Protein 5LC2 (pdb70)

B-factor: mean 27.09, std 14.0, range [10.0, 105.96]

Radius of gyration: 25.71 Å; Cα contacts (8 Å, |Δi|>4): 916; chains: 2; bounding box: 74×47×46 Å

Nearest PDB structures (foldseek):
  5lc2-assembly1_A  TM=1.006E+00  e=2.025E-35  Homo sapiens
  5lc2-assembly2_B  TM=1.006E+00  e=1.771E-32  Homo sapiens
  5lc3-assembly1_A  TM=1.001E+00  e=4.276E-30  Mus musculus
  5lc3-assembly2_B  TM=1.004E+00  e=9.364E-30  Mus musculus
  7ecq-assembly1_A  TM=9.883E-01  e=2.244E-26  Mus musculus

Foldseek 3Di:
DEAVPDPDHAPPQWKKKKWKDAFAQPFHIWIGINNRTQDGVVVVQGHAAKWKWKAQLAPRHTDDIHGAHQPPGACVVVLVVLVPRDARIKIKIWHHNFHHNNDDPSNLVSVVQQQAPCSNPRDGQKTKIDIGGNPDPYRDPGIDIGDQDCVAAPDNRHRGMDMTIDIHRRDD/DEAVPDPDYAPPQWKKWKWKQAFAQPFHIWIGINNRTQDGVVVVQGHAAKWKWKAALRPRDTDDIHGAHQPPGACVVVLVVLVPRDARIKIKIWHHNFHHNNDDPSNLVSVVQQQDPCSVPRDGQKTKIDIGGNVVDPGIDIGDQDCVAAPDNRHRGMDMTIDIHHD

Secondary structure (DSSP, 8-state):
--GGG-SSPPPSSEEEEEEE--BTTTB--EEEETTEEEE-TTTT---SEEEEEEE-TTT--EEEEEEE-TTTS-SHHHHHHHHTPPTT-EEEEEEES-SSTT--HHHHHHHHTTT-SGGGG--TT-EEEEEEETT--S--S-EEEE---TTT-SSSSSPPP-EEEEEEEPP-/--GGG-SSPPPSSEEEEEEE--BTTTB--EEEETTEEEE-TTTT---SEEEEEEE-TTT--EEEEEEE-TTTS-SHHHHHHHHHPPTT-EEEEEEES-SSTT--HHHHHHHHTTT-SGGGG--TT-EEEEEEE----S-EEEE---TTT-SSSSSPPP-EEEEEEE-

InterPro domains:
  IPR039220 FAM3 family [PTHR14592] (1-226)
  IPR039475 FAM3C (ILEI) domain [cd13940] (53-223)
  IPR039477 ILEI/PANDER domain [PF15711] (102-189)

Solvent-accessible surface area: 17980 Å² total; per-residue (Å²): 247,107,106,16,11,10,93,154,64,30,86,161,156,58,12,1,0,66,3,19,3,0,5,8,82,115,90,14,1,103,0,9,2,44,88,94,56,14,0,5,35,144,106,135,36,22,10,98,0,0,0,0,0,15,0,48,6,123,83,10,106,75,100,44,32,104,104,27,43,1,119,55,22,101,20,60,71,0,14,130,28,5,122,70,7,136,114,25,8,9,0,0,0,0,0,28,19,2,0,3,69,94,16,60,113,80,0,48,181,41,0,37,101,5,3,5,70,17,0,79,132,7,25,92,56,12,5,0,0,0,5,9,15,72,33,50,189,97,157,13,107,34,27,94,95,51,144,40,58,194,126,106,28,139,70,172,33,37,1,86,43,8,111,21,69,15,34,14,78,69,108,128,249,107,105,16,21,11,95,157,65,31,82,158,166,58,9,1,0,71,3,18,3,0,5,8,83,115,90,14,0,102,0,8,2,44,87,94,56,12,0,5,37,142,105,136,37,22,11,96,0,0,0,0,0,16,0,50,16,169,72,9,103,76,102,45,33,101,105,28,43,0,121,56,21,101,21,60,74,0,15,130,28,6,124,76,10,140,114,47,7,9,0,0,0,0,0,29,19,2,0,3,69,95,16,60,107,58,0,44,138,39,0,36,106,10,15,5,71,20,0,83,133,7,26,94,55,11,6,0,0,0,4,12,29,73,101,211,26,116,37,24,95,94,51,141,40,60,193,137,106,27,138,72,170,27,36,1,84,44,9,111,20,71,14,36,16,90,116

Sequence (339 aa):
RYKCGISKACPEKHFAFKMASGAANVVGPKICLEDNVLMSGVKNNVGRGINVALANGKTGEVLDTKYFDMWGGDVAPFIEFLKAIQDGTIVLMGTYDDGATKLNDEARRLIADLGSTSITNLGFRDNWVFCGGKGIKTKSPFEQHIKNNKDTNKYEGWPEVVEMEGCIPQKQRYKCGISKACPEKHFAFKMASGAANVVGPKICLEDNVLMSGVKNNVGRGINVALANGKTGEVLDTKYFDMWGGDVAPFIEFLKAIQDGTIVLMGTYDDGATKLNDEARRLIADLGSTSITNLGFRDNWVFCGGKGKSPFEQHIKNNKDTNKYEGWPEVVEMEGCIPQ

Organism: Homo sapiens (NCBI:txid9606)

GO terms:
  GO:0005576 extracellular region (C, TAS)
  GO:0031089 platelet dense granule lumen (C, TAS)
  GO:0005515 protein binding (F, IPI)
  GO:0005794 Golgi apparatus (C, IDA)
  GO:0070062 extracellular exosome (C, HDA)

Structure (mmCIF, N/CA/C/O backbone):
data_5LC2
#
_entry.id   5LC2
#
_cell.length_a   110.650
_cell.length_b   110.650
_cell.length_c   30.460
_cell.angle_alpha   90.00
_cell.angle_beta   90.00
_cell.angle_gamma   90.00
#
_symmetry.space_group_name_H-M   'P 41'
#
loop_
_entity.id
_entity.type
_entity.pdbx_description
1 polymer 'Protein FAM3C'
2 water water
#
loop_
_atom_site.group_PDB
_atom_site.id
_atom_site.type_symbol
_atom_site.label_atom_id
_atom_site.label_alt_id
_atom_site.label_comp_id
_atom_site.label_asym_id
_atom_site.label_entity_id
_atom_site.label_seq_id
_atom_site.pdbx_PDB_ins_code
_atom_site.Cartn_x
_atom_site.Cartn_y
_atom_site.Cartn_z
_atom_site.occupancy
_atom_site.B_iso_or_equiv
_atom_site.auth_seq_id
_atom_site.auth_comp_id
_atom_site.auth_asym_id
_atom_site.auth_atom_id
_atom_site.pdbx_PDB_model_num
ATOM 1 N N . ARG A 1 33 ? -66.115 16.008 -22.608 1.00 48.55 55 ARG A N 1
ATOM 2 C CA . ARG A 1 33 ? -65.160 16.964 -22.053 1.00 46.41 55 ARG A CA 1
ATOM 3 C C . ARG A 1 33 ? -63.932 16.234 -21.499 1.00 47.48 55 ARG A C 1
ATOM 4 O O . ARG A 1 33 ? -64.066 15.160 -20.902 1.00 48.65 55 ARG A O 1
ATOM 12 N N . TYR A 1 34 ? -62.734 16.820 -21.705 1.00 38.53 56 TYR A N 1
ATOM 13 C CA . TYR A 1 34 ? -61.486 16.240 -21.215 1.00 36.08 56 TYR A CA 1
ATOM 14 C C . TYR A 1 34 ? -61.085 16.957 -19.914 1.00 35.27 56 TYR A C 1
ATOM 15 O O . TYR A 1 34 ? -61.681 17.993 -19.598 1.00 33.45 56 TYR A O 1
ATOM 24 N N . LYS A 1 35 ? -60.129 16.387 -19.135 1.00 30.33 57 LYS A N 1
ATOM 25 C CA . LYS A 1 35 ? -59.646 16.948 -17.857 1.00 29.51 57 LYS A CA 1
ATOM 26 C C . LYS A 1 35 ? -59.204 18.395 -18.049 1.00 32.10 57 LYS A C 1
ATOM 27 O O . LYS A 1 35 ? -58.558 18.694 -19.050 1.00 31.14 57 LYS A O 1
ATOM 33 N N . CYS A 1 36 ? -59.620 19.305 -17.135 1.00 29.72 58 CYS A N 1
ATOM 34 C CA . CYS A 1 36 ? -59.315 20.754 -17.183 1.00 28.45 58 CYS A CA 1
ATOM 35 C C . CYS A 1 36 ? -60.043 21.487 -18.301 1.00 32.88 58 CYS A C 1
ATOM 36 O O . CYS A 1 36 ? -59.846 22.687 -18.447 1.00 31.45 58 CYS A O 1
ATOM 39 N N . GLY A 1 37 ? -60.831 20.776 -19.106 1.00 31.92 59 GLY A N 1
ATOM 40 C CA . GLY A 1 37 ? -61.495 21.366 -20.263 1.00 32.29 59 GLY A CA 1
ATOM 41 C C . GLY A 1 37 ? -60.533 21.573 -21.423 1.00 33.91 59 GLY A C 1
ATOM 42 O O . GLY A 1 37 ? -60.733 22.472 -22.238 1.00 32.55 59 GLY A O 1
ATOM 43 N N . ILE A 1 38 ? -59.473 20.739 -21.499 1.00 30.17 60 ILE A N 1
ATOM 44 C CA . ILE A 1 38 ? -58.476 20.783 -22.578 1.00 30.55 60 ILE A CA 1
ATOM 45 C C . ILE A 1 38 ? -59.106 20.267 -23.897 1.00 37.57 60 ILE A C 1
ATOM 46 O O . ILE A 1 38 ? -60.087 19.538 -23.843 1.00 37.23 60 ILE A O 1
ATOM 51 N N . SER A 1 39 ? -58.547 20.653 -25.062 1.00 35.64 61 SER A N 1
ATOM 52 C CA . SER A 1 39 ? -59.081 20.297 -26.390 1.00 37.63 61 SER A CA 1
ATOM 53 C C . SER A 1 39 ? -59.058 18.809 -26.734 1.00 45.56 61 SER A C 1
ATOM 54 O O . SER A 1 39 ? -59.938 18.340 -27.464 1.00 46.64 61 SER A O 1
ATOM 57 N N . LYS A 1 40 ? -58.039 18.078 -26.272 1.00 42.58 62 LYS A N 1
ATOM 58 C CA . LYS A 1 40 ? -57.932 16.647 -26.551 1.00 44.09 62 LYS A CA 1
ATOM 59 C C . LYS A 1 40 ? -57.305 15.931 -25.380 1.00 46.08 62 LYS A C 1
ATOM 60 O O . LYS A 1 40 ? -56.536 16.549 -24.647 1.00 43.99 62 LYS A O 1
ATOM 66 N N . ALA A 1 41 ? -57.610 14.637 -25.212 1.00 42.46 63 ALA A N 1
ATOM 67 C CA . ALA A 1 41 ? -57.066 13.838 -24.122 1.00 42.02 63 ALA A CA 1
ATOM 68 C C . ALA A 1 41 ? -55.545 13.778 -24.179 1.00 43.62 63 ALA A C 1
ATOM 69 O O . ALA A 1 41 ? -54.949 13.761 -25.265 1.00 42.67 63 ALA A O 1
ATOM 71 N N . CYS A 1 42 ? -54.929 13.764 -22.989 1.00 37.96 64 CYS A N 1
ATOM 72 C CA . CYS A 1 42 ? -53.498 13.603 -22.827 1.00 37.69 64 CYS A CA 1
ATOM 73 C C . CYS A 1 42 ? -53.154 12.146 -23.116 1.00 43.81 64 CYS A C 1
ATOM 74 O O . CYS A 1 42 ? -53.928 11.268 -22.721 1.00 44.61 64 CYS A O 1
ATOM 77 N N . PRO A 1 43 ? -51.964 11.854 -23.696 1.00 41.10 65 PRO A N 1
ATOM 78 C CA . PRO A 1 43 ? -51.544 10.445 -23.823 1.00 41.98 65 PRO A CA 1
ATOM 79 C C . PRO A 1 43 ? -51.301 9.867 -22.418 1.00 44.86 65 PRO A C 1
ATOM 80 O O . PRO A 1 43 ? -51.250 10.632 -21.445 1.00 44.13 65 PRO A O 1
ATOM 84 N N . GLU A 1 44 ? -51.147 8.537 -22.303 1.00 41.87 66 GLU A N 1
ATOM 85 C CA . GLU A 1 44 ? -50.870 7.828 -21.041 1.00 41.22 66 GLU A CA 1
ATOM 86 C C . GLU A 1 44 ? -49.614 8.412 -20.384 1.00 40.88 66 GLU A C 1
ATOM 87 O O . GLU A 1 44 ? -48.728 8.879 -21.095 1.00 39.47 66 GLU A O 1
ATOM 93 N N . LYS A 1 45 ? -49.525 8.351 -19.041 1.00 35.71 67 LYS A N 1
ATOM 94 C CA . LYS A 1 45 ? -48.381 8.831 -18.251 1.00 34.68 67 LYS A CA 1
ATOM 95 C C . LYS A 1 45 ? -48.134 10.342 -18.425 1.00 37.09 67 LYS A C 1
ATOM 96 O O . LYS A 1 45 ? -46.989 10.798 -18.513 1.00 35.69 67 LYS A O 1
ATOM 102 N N . HIS A 1 46 ? -49.223 11.109 -18.470 1.00 33.59 68 HIS A N 1
ATOM 103 C CA . HIS A 1 46 ? -49.184 12.557 -18.598 1.00 32.23 68 HIS A CA 1
ATOM 104 C C . HIS A 1 46 ? -50.266 13.200 -17.727 1.00 34.62 68 HIS A C 1
ATOM 105 O O . HIS A 1 46 ? -51.324 12.605 -17.506 1.00 35.51 68 HIS A O 1
ATOM 112 N N . PHE A 1 47 ? -49.995 14.409 -17.231 1.00 28.29 69 PHE A N 1
ATOM 113 C CA . PHE A 1 47 ? -50.961 15.156 -16.440 1.00 26.89 69 PHE A CA 1
ATOM 114 C C . PHE A 1 47 ? -51.496 16.307 -17.259 1.00 29.90 69 PHE A C 1
ATOM 115 O O . PHE A 1 47 ? -50.724 17.096 -17.807 1.00 27.55 69 PHE A O 1
ATOM 123 N N . ALA A 1 48 ? -52.821 16.407 -17.332 1.00 27.96 70 ALA A N 1
ATOM 124 C CA . ALA A 1 48 ? -53.484 17.505 -18.031 1.00 27.12 70 ALA A CA 1
ATOM 125 C C . ALA A 1 48 ? -53.386 18.774 -17.208 1.00 26.36 70 ALA A C 1
ATOM 126 O O . ALA A 1 48 ? -53.475 18.725 -15.980 1.00 24.49 70 ALA A O 1
ATOM 128 N N . PHE A 1 49 ? -53.239 19.918 -17.873 1.00 22.60 71 PHE A N 1
ATOM 129 C CA . PHE A 1 49 ? -53.273 21.203 -17.194 1.00 20.28 71 PHE A CA 1
ATOM 130 C C . PHE A 1 49 ? -53.853 22.263 -18.096 1.00 21.56 71 PHE A C 1
ATOM 131 O O . PHE A 1 49 ? -53.777 22.160 -19.318 1.00 20.64 71 PHE A O 1
ATOM 139 N N . LYS A 1 50 ? -54.422 23.280 -17.484 1.00 17.72 72 LYS A N 1
ATOM 140 C CA . LYS A 1 50 ? -54.968 24.444 -18.178 1.00 17.37 72 LYS A CA 1
ATOM 141 C C . LYS A 1 50 ? -54.793 25.606 -17.229 1.00 21.89 72 LYS A C 1
ATOM 142 O O . LYS A 1 50 ? -55.098 25.490 -16.033 1.00 21.87 72 LYS A O 1
ATOM 148 N N . MET A 1 51 ? -54.239 26.705 -17.743 1.00 16.89 73 MET A N 1
ATOM 149 C CA . MET A 1 51 ? -53.992 27.872 -16.908 1.00 16.26 73 MET A CA 1
ATOM 150 C C . MET A 1 51 ? -54.201 29.162 -17.641 1.00 18.89 73 MET A C 1
ATOM 151 O O . MET A 1 51 ? -54.121 29.199 -18.872 1.00 17.80 73 MET A O 1
ATOM 156 N N . ALA A 1 52 ? -54.487 30.216 -16.876 1.00 14.88 74 ALA A N 1
ATOM 157 C CA . ALA A 1 52 ? -54.673 31.564 -17.418 1.00 15.21 74 ALA A CA 1
ATOM 158 C C . ALA A 1 52 ? -54.121 32.561 -16.427 1.00 17.00 74 ALA A C 1
ATOM 159 O O . ALA A 1 52 ? -54.277 32.375 -15.214 1.00 14.99 74 ALA A O 1
ATOM 161 N N . SER A 1 53 ? -53.513 33.642 -16.929 1.00 13.28 75 SER A N 1
ATOM 162 C CA . SER A 1 53 ? -53.081 34.727 -16.042 1.00 12.73 75 SER A CA 1
ATOM 163 C C . SER A 1 53 ? -54.357 35.473 -15.643 1.00 15.14 75 SER A C 1
ATOM 164 O O . SER A 1 53 ? -55.462 35.200 -16.168 1.00 15.30 75 SER A O 1
ATOM 167 N N . GLY A 1 54 ? -54.197 36.445 -14.763 1.00 13.78 76 GLY A N 1
ATOM 168 C CA . GLY A 1 54 ? -55.286 37.339 -14.399 1.00 12.50 76 GLY A CA 1
ATOM 169 C C . GLY A 1 54 ? -55.568 38.303 -15.547 1.00 16.60 76 GLY A C 1
ATOM 170 O O . GLY A 1 54 ? -54.802 38.380 -16.537 1.00 15.13 76 GLY A O 1
ATOM 171 N N . ALA A 1 55 ? -56.680 39.040 -15.426 1.00 14.53 77 ALA A N 1
ATOM 172 C CA . ALA A 1 55 ? -57.056 40.112 -16.354 1.00 15.48 77 ALA A CA 1
ATOM 173 C C . ALA A 1 55 ? -56.980 41.394 -15.547 1.00 15.57 77 ALA A C 1
ATOM 174 O O . ALA A 1 55 ? -57.782 41.595 -14.619 1.00 14.25 77 ALA A O 1
ATOM 176 N N . ALA A 1 56 ? -56.006 42.264 -15.880 1.00 13.91 78 ALA A N 1
ATOM 177 C CA . ALA A 1 56 ? -55.823 43.548 -15.214 1.00 12.91 78 ALA A CA 1
ATOM 178 C C . ALA A 1 56 ? -55.706 43.298 -13.692 1.00 16.01 78 ALA A C 1
ATOM 179 O O . ALA A 1 56 ? -54.972 42.379 -13.291 1.00 14.48 78 ALA A O 1
ATOM 181 N N . ASN A 1 57 ? -56.412 44.073 -12.848 1.00 13.54 79 ASN A N 1
ATOM 182 C CA . ASN A 1 57 ? -56.411 43.838 -11.400 1.00 12.94 79 ASN A CA 1
ATOM 183 C C . ASN A 1 57 ? -57.837 43.448 -10.982 1.00 14.68 79 ASN A C 1
ATOM 184 O O . ASN A 1 57 ? -58.242 43.696 -9.840 1.00 15.22 79 ASN A O 1
ATOM 189 N N . VAL A 1 58 ? -58.613 42.855 -11.907 1.00 11.74 80 VAL A N 1
ATOM 190 C CA . VAL A 1 58 ? -60.032 42.554 -11.606 1.00 11.55 80 VAL A CA 1
ATOM 191 C C . VAL A 1 58 ? -60.414 41.064 -11.720 1.00 14.84 80 VAL A C 1
ATOM 192 O O . VAL A 1 58 ? -61.395 40.650 -11.080 1.00 14.71 80 VAL A O 1
ATOM 196 N N . VAL A 1 59 ? -59.723 40.271 -12.560 1.00 13.52 81 VAL A N 1
ATOM 197 C CA . VAL A 1 59 ? -60.052 38.841 -12.675 1.00 12.79 81 VAL A CA 1
ATOM 198 C C . VAL A 1 59 ? -58.782 38.095 -12.314 1.00 17.65 81 VAL A C 1
ATOM 199 O O . VAL A 1 59 ? -57.754 38.278 -12.967 1.00 15.23 81 VAL A O 1
ATOM 203 N N . GLY A 1 60 ? -58.857 37.226 -11.314 1.00 15.36 82 GLY A N 1
ATOM 204 C CA . GLY A 1 60 ? -57.664 36.490 -10.924 1.00 13.85 82 GLY A CA 1
ATOM 205 C C . GLY A 1 60 ? -57.259 35.401 -11.905 1.00 16.99 82 GLY A C 1
ATOM 206 O O . GLY A 1 60 ? -58.059 34.980 -12.764 1.00 16.20 82 GLY A O 1
ATOM 207 N N . PRO A 1 61 ? -55.994 34.928 -11.794 1.00 14.42 83 PRO A N 1
ATOM 208 C CA . PRO A 1 61 ? -55.544 33.805 -12.631 1.00 15.14 83 PRO A CA 1
ATOM 209 C C . PRO A 1 61 ? -56.241 32.512 -12.237 1.00 18.28 83 PRO A C 1
ATOM 210 O O . PRO A 1 61 ? -56.908 32.432 -11.193 1.00 17.98 83 PRO A O 1
ATOM 214 N N . LYS A 1 62 ? -56.079 31.488 -13.082 1.00 15.49 84 LYS A N 1
ATOM 215 C CA . LYS A 1 62 ? -56.697 30.191 -12.840 1.00 15.61 84 LYS A CA 1
ATOM 216 C C . LYS A 1 62 ? -55.712 29.113 -13.227 1.00 19.60 84 LYS A C 1
ATOM 217 O O . LYS A 1 62 ? -55.117 29.180 -14.302 1.00 19.25 84 LYS A O 1
ATOM 223 N N . ILE A 1 63 ? -55.505 28.155 -12.337 1.00 15.94 85 ILE A N 1
ATOM 224 C CA . ILE A 1 63 ? -54.586 27.036 -12.562 1.00 16.36 85 ILE A CA 1
ATOM 225 C C . ILE A 1 63 ? -55.346 25.753 -12.270 1.00 20.77 85 ILE A C 1
ATOM 226 O O . ILE A 1 63 ? -55.842 25.580 -11.154 1.00 19.26 85 ILE A O 1
ATOM 231 N N . CYS A 1 64 ? -55.437 24.858 -13.263 1.00 18.71 86 CYS A N 1
ATOM 232 C CA . CYS A 1 64 ? -56.123 23.566 -13.150 1.00 20.95 86 CYS A CA 1
ATOM 233 C C . CYS A 1 64 ? -55.137 22.467 -13.515 1.00 25.04 86 CYS A C 1
ATOM 234 O O . CYS A 1 64 ? -54.358 22.616 -14.459 1.00 24.08 86 CYS A O 1
ATOM 237 N N . LEU A 1 65 ? -55.146 21.378 -12.750 1.00 21.07 87 LEU A N 1
ATOM 238 C CA . LEU A 1 65 ? -54.267 20.250 -12.978 1.00 20.91 87 LEU A CA 1
ATOM 239 C C . LEU A 1 65 ? -55.045 18.975 -12.742 1.00 26.63 87 LEU A C 1
ATOM 240 O O . LEU A 1 65 ? -55.638 18.813 -11.670 1.00 24.59 87 LEU A O 1
ATOM 245 N N . GLU A 1 66 ? -55.032 18.062 -13.740 1.00 25.78 88 GLU A N 1
ATOM 246 C CA . GLU A 1 66 ? -55.712 16.761 -13.673 1.00 27.19 88 GLU A CA 1
ATOM 247 C C . GLU A 1 66 ? -57.188 16.866 -13.272 1.00 32.94 88 GLU A C 1
ATOM 248 O O . GLU A 1 66 ? -57.678 16.069 -12.463 1.00 34.96 88 GLU A O 1
ATOM 254 N N . ASP A 1 67 ? -57.876 17.871 -13.828 1.00 30.08 89 ASP A N 1
ATOM 255 C CA . ASP A 1 67 ? -59.290 18.201 -13.622 1.00 30.69 89 ASP A CA 1
ATOM 256 C C . ASP A 1 67 ? -59.599 18.818 -12.234 1.00 35.56 89 ASP A C 1
ATOM 257 O O . ASP A 1 67 ? -60.770 19.058 -11.928 1.00 37.78 89 ASP A O 1
ATOM 262 N N . ASN A 1 68 ? -58.563 19.155 -11.446 1.00 28.86 90 ASN A N 1
ATOM 263 C CA . ASN A 1 68 ? -58.742 19.852 -10.169 1.00 27.39 90 ASN A CA 1
ATOM 264 C C . ASN A 1 68 ? -58.290 21.311 -10.297 1.00 27.23 90 ASN A C 1
ATOM 265 O O . ASN A 1 68 ? -57.131 21.568 -10.640 1.00 26.20 90 ASN A O 1
ATOM 270 N N . VAL A 1 69 ? -59.190 22.272 -9.992 1.00 22.96 91 VAL A N 1
ATOM 271 C CA . VAL A 1 69 ? -58.826 23.700 -9.988 1.00 21.26 91 VAL A CA 1
ATOM 272 C C . VAL A 1 69 ? -57.991 23.935 -8.723 1.00 25.63 91 VAL A C 1
ATOM 273 O O . VAL A 1 69 ? -58.483 23.755 -7.610 1.00 27.36 91 VAL A O 1
ATOM 277 N N . LEU A 1 70 ? -56.712 24.258 -8.898 1.00 19.27 92 LEU A N 1
ATOM 278 C CA . LEU A 1 70 ? -55.782 24.468 -7.779 1.00 19.86 92 LEU A CA 1
ATOM 279 C C . LEU A 1 70 ? -55.897 25.881 -7.201 1.00 21.75 92 LEU A C 1
ATOM 280 O O . LEU A 1 70 ? -55.818 26.080 -5.975 1.00 21.36 92 LEU A O 1
ATOM 285 N N . MET A 1 71 ? -56.031 26.868 -8.093 1.00 18.42 93 MET A N 1
ATOM 286 C CA . MET A 1 71 ? -56.134 28.278 -7.743 1.00 17.23 93 MET A CA 1
ATOM 287 C C . MET A 1 71 ? -57.092 28.972 -8.698 1.00 21.74 93 MET A C 1
ATOM 288 O O . MET A 1 71 ? -57.049 28.712 -9.899 1.00 21.15 93 MET A O 1
ATOM 293 N N . SER A 1 72 ? -57.923 29.882 -8.172 1.00 17.80 94 SER A N 1
ATOM 294 C CA . SER A 1 72 ? -58.820 30.716 -8.984 1.00 17.32 94 SER A CA 1
ATOM 295 C C . SER A 1 72 ? -59.432 31.805 -8.114 1.00 20.42 94 SER A C 1
ATOM 296 O O . SER A 1 72 ? -59.388 31.720 -6.884 1.00 19.49 94 SER A O 1
ATOM 299 N N . GLY A 1 73 ? -60.018 32.805 -8.753 1.00 17.78 95 GLY A N 1
ATOM 300 C CA . GLY A 1 73 ? -60.711 33.852 -8.0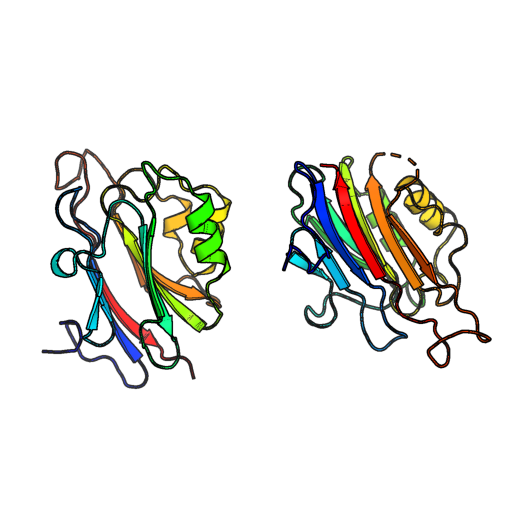04 1.00 17.51 95 GLY A CA 1
ATOM 301 C C . GLY A 1 73 ? -61.914 33.280 -7.275 1.00 23.91 95 GLY A C 1
ATOM 302 O O . GLY A 1 73 ? -62.193 33.687 -6.145 1.00 24.57 95 GLY A O 1
ATOM 303 N N . VAL A 1 74 ? -62.627 32.293 -7.890 1.00 23.32 96 VAL A N 1
ATOM 304 C CA . VAL A 1 74 ? -63.805 31.715 -7.213 1.00 25.13 96 VAL A CA 1
ATOM 305 C C . VAL A 1 74 ? -63.354 30.944 -5.937 1.00 28.58 96 VAL A C 1
ATOM 306 O O . VAL A 1 74 ? -64.069 30.971 -4.935 1.00 28.08 96 VAL A O 1
ATOM 310 N N . LYS A 1 75 ? -62.132 30.363 -5.943 1.00 24.98 97 LYS A N 1
ATOM 311 C CA . LYS A 1 75 ? -61.572 29.653 -4.789 1.00 23.18 97 LYS A CA 1
ATOM 312 C C . LYS A 1 75 ? -61.058 30.638 -3.725 1.00 26.51 97 LYS A C 1
ATOM 313 O O . LYS A 1 75 ? -60.670 30.214 -2.625 1.00 25.01 97 LYS A O 1
ATOM 319 N N . ASN A 1 76 ? -60.974 31.940 -4.082 1.00 22.25 98 ASN A N 1
ATOM 320 C CA . ASN A 1 76 ? -60.508 33.019 -3.206 1.00 22.00 98 ASN A CA 1
ATOM 321 C C . ASN A 1 76 ? -59.099 32.744 -2.678 1.00 22.95 98 ASN A C 1
ATOM 322 O O . ASN A 1 76 ? -58.797 33.059 -1.517 1.00 23.14 98 ASN A O 1
ATOM 327 N N . ASN A 1 77 ? -58.231 32.146 -3.525 1.00 18.10 99 ASN A N 1
ATOM 328 C CA . ASN A 1 77 ? -56.868 31.832 -3.092 1.00 16.83 99 ASN A CA 1
ATOM 329 C C . ASN A 1 77 ? -55.801 32.405 -4.049 1.00 18.53 99 ASN A C 1
ATOM 330 O O . ASN A 1 77 ? -54.683 31.888 -4.132 1.00 17.90 99 ASN A O 1
ATOM 335 N N . VAL A 1 78 ? -56.168 33.490 -4.743 1.00 15.92 100 VAL A N 1
ATOM 336 C CA . VAL A 1 78 ? -55.272 34.196 -5.672 1.00 14.94 100 VAL A CA 1
ATOM 337 C C . VAL A 1 78 ? -55.137 35.666 -5.259 1.00 16.41 100 VAL A C 1
ATOM 338 O O . VAL A 1 78 ? -55.995 36.207 -4.569 1.00 17.06 100 VAL A O 1
ATOM 342 N N . GLY A 1 79 ? -54.094 36.322 -5.726 1.00 14.22 101 GLY A N 1
ATOM 343 C CA . GLY A 1 79 ? -53.905 37.725 -5.415 1.00 15.49 101 GLY A CA 1
ATOM 344 C C . GLY A 1 79 ? -52.841 38.361 -6.263 1.00 16.57 101 GLY A C 1
ATOM 345 O O . GLY A 1 79 ? -52.202 37.684 -7.064 1.00 14.85 101 GLY A O 1
ATOM 346 N N . ARG A 1 80 ? -52.686 39.674 -6.120 1.00 14.29 102 ARG A N 1
ATOM 347 C CA . ARG A 1 80 ? -51.675 40.413 -6.880 1.00 13.89 102 ARG A CA 1
ATOM 348 C C . ARG A 1 80 ? -50.294 39.775 -6.768 1.00 16.06 102 ARG A C 1
ATOM 349 O O . ARG A 1 80 ? -49.857 39.390 -5.672 1.00 13.90 102 ARG A O 1
ATOM 357 N N . GLY A 1 81 ? -49.629 39.669 -7.914 1.00 13.16 103 GLY A N 1
ATOM 358 C CA . GLY A 1 81 ? -48.263 39.177 -8.006 1.00 13.20 103 GLY A CA 1
ATOM 359 C C . GLY A 1 81 ? -48.136 37.871 -8.758 1.00 15.73 103 GLY A C 1
ATOM 360 O O . GLY A 1 81 ? -48.883 37.619 -9.710 1.00 17.03 103 GLY A O 1
ATOM 361 N N . ILE A 1 82 ? -47.209 37.019 -8.303 1.00 11.80 104 ILE A N 1
ATOM 362 C CA . ILE A 1 82 ? -47.003 35.709 -8.940 1.00 11.24 104 ILE A CA 1
ATOM 363 C C . ILE A 1 82 ? -47.729 34.662 -8.103 1.00 14.28 104 ILE A C 1
ATOM 364 O O . ILE A 1 82 ? -47.488 34.570 -6.895 1.00 13.42 104 ILE A O 1
ATOM 369 N N . ASN A 1 83 ? -48.654 33.922 -8.737 1.00 11.15 105 ASN A N 1
ATOM 370 C CA . ASN A 1 83 ? -49.468 32.897 -8.067 1.00 11.48 105 ASN A CA 1
ATOM 371 C C . ASN A 1 83 ? -48.862 31.555 -8.422 1.00 15.97 105 ASN A C 1
ATOM 372 O O . ASN A 1 83 ? -48.667 31.273 -9.600 1.00 15.47 105 ASN A O 1
ATOM 377 N N . VAL A 1 84 ? -48.523 30.748 -7.404 1.00 13.99 106 VAL A N 1
ATOM 378 C CA . VAL A 1 84 ? -47.791 29.499 -7.597 1.00 14.39 106 VAL A CA 1
ATOM 379 C C . VAL A 1 84 ? -48.532 28.295 -7.048 1.00 17.67 106 VAL A C 1
ATOM 380 O O . VAL A 1 84 ? -48.917 28.300 -5.888 1.00 17.15 106 VAL A O 1
ATOM 384 N N . ALA A 1 85 ? -48.640 27.236 -7.862 1.00 16.30 107 ALA A N 1
ATOM 385 C CA . ALA A 1 85 ? -49.172 25.938 -7.415 1.00 17.43 107 ALA A CA 1
ATOM 386 C C . ALA A 1 85 ? -48.027 24.931 -7.534 1.00 21.01 107 ALA A C 1
ATOM 387 O O . ALA A 1 85 ? -47.314 24.917 -8.552 1.00 18.67 107 ALA A O 1
ATOM 389 N N . LEU A 1 86 ? -47.817 24.131 -6.491 1.00 17.75 108 LEU A N 1
ATOM 390 C CA . LEU A 1 86 ? -46.792 23.082 -6.500 1.00 17.79 108 LEU A CA 1
ATOM 391 C C . LEU A 1 86 ? -47.493 21.736 -6.491 1.00 23.20 108 LEU A C 1
ATOM 392 O O . LEU A 1 86 ? -48.502 21.570 -5.798 1.00 21.68 108 LEU A O 1
ATOM 397 N N . ALA A 1 87 ? -46.959 20.770 -7.251 1.00 22.12 109 ALA A N 1
ATOM 398 C CA . ALA A 1 87 ? -47.548 19.430 -7.300 1.00 23.52 109 ALA A CA 1
ATOM 399 C C . ALA A 1 87 ? -46.482 18.350 -7.407 1.00 26.98 109 ALA A C 1
ATOM 400 O O . ALA A 1 87 ? -45.433 18.564 -8.006 1.00 24.92 109 ALA A O 1
ATOM 402 N N . ASN A 1 88 ? -46.754 17.193 -6.816 1.00 26.41 110 ASN A N 1
ATOM 403 C CA . ASN A 1 88 ? -45.856 16.037 -6.862 1.00 27.53 110 ASN A CA 1
ATOM 404 C C . ASN A 1 88 ? -45.759 15.564 -8.340 1.00 30.83 110 ASN A C 1
ATOM 405 O O . ASN A 1 88 ? -46.786 15.339 -8.977 1.00 30.16 110 ASN A O 1
ATOM 410 N N . GLY A 1 89 ? -44.539 15.483 -8.871 1.00 27.74 111 GLY A N 1
ATOM 411 C CA . GLY A 1 89 ? -44.294 15.132 -10.273 1.00 28.71 111 GLY A CA 1
ATOM 412 C C . GLY A 1 89 ? -44.582 13.694 -10.660 1.00 34.83 111 GLY A C 1
ATOM 413 O O . GLY A 1 89 ? -44.628 13.366 -11.850 1.00 33.62 111 GLY A O 1
ATOM 414 N N . LYS A 1 90 ? -44.790 12.831 -9.658 1.00 33.82 112 LYS A N 1
ATOM 415 C CA . LYS A 1 90 ? -45.066 11.402 -9.841 1.00 34.19 112 LYS A CA 1
ATOM 416 C C . LYS A 1 90 ? -46.566 11.087 -9.768 1.00 39.74 112 LYS A C 1
ATOM 417 O O . LYS A 1 90 ? -47.057 10.301 -10.571 1.00 39.63 112 LYS A O 1
ATOM 423 N N . THR A 1 91 ? -47.298 11.757 -8.857 1.00 38.03 113 THR A N 1
ATOM 424 C CA . THR A 1 91 ? -48.730 11.535 -8.610 1.00 38.45 113 THR A CA 1
ATOM 425 C C . THR A 1 91 ? -49.658 12.630 -9.149 1.00 41.34 113 THR A C 1
ATOM 426 O O . THR A 1 91 ? -50.840 12.363 -9.390 1.00 40.88 113 THR A O 1
ATOM 430 N N . GLY A 1 92 ? -49.145 13.855 -9.286 1.00 36.35 114 GLY A N 1
ATOM 431 C CA . GLY A 1 92 ? -49.948 14.980 -9.740 1.00 36.06 114 GLY A CA 1
ATOM 432 C C . GLY A 1 92 ? -50.756 15.631 -8.629 1.00 39.76 114 GLY A C 1
ATOM 433 O O . GLY A 1 92 ? -51.555 16.531 -8.904 1.00 39.67 114 GLY A O 1
ATOM 434 N N . GLU A 1 93 ? -50.557 15.173 -7.368 1.00 37.53 115 GLU A N 1
ATOM 435 C CA . GLU A 1 93 ? -51.266 15.679 -6.187 1.00 37.56 115 GLU A CA 1
ATOM 436 C C . GLU A 1 93 ? -50.711 17.028 -5.732 1.00 35.05 115 GLU A C 1
ATOM 437 O O . GLU A 1 93 ? -49.495 17.179 -5.611 1.00 33.27 115 GLU A O 1
ATOM 443 N N . VAL A 1 94 ? -51.600 18.002 -5.514 1.00 30.43 116 VAL A N 1
ATOM 444 C CA . VAL A 1 94 ? -51.224 19.350 -5.077 1.00 27.73 116 VAL A CA 1
ATOM 445 C C . VAL A 1 94 ? -50.520 19.306 -3.699 1.00 29.59 116 VAL A C 1
ATOM 446 O O . VAL A 1 94 ? -50.990 18.644 -2.762 1.00 26.94 116 VAL A O 1
ATOM 450 N N . LEU A 1 95 ? -49.370 19.991 -3.621 1.00 25.43 117 LEU A N 1
ATOM 451 C CA . LEU A 1 95 ? -48.536 20.110 -2.431 1.00 25.46 117 LEU A CA 1
ATOM 452 C C . LEU A 1 95 ? -48.767 21.438 -1.735 1.00 26.63 117 LEU A C 1
ATOM 453 O O . LEU A 1 95 ? -48.735 21.489 -0.508 1.00 25.33 117 LEU A O 1
ATOM 458 N N . ASP A 1 96 ? -48.938 22.529 -2.512 1.00 22.33 118 ASP A N 1
ATOM 459 C CA . ASP A 1 96 ? -49.090 23.869 -1.943 1.00 20.89 118 ASP A CA 1
ATOM 460 C C . ASP A 1 96 ? -49.557 24.865 -2.998 1.00 22.93 118 ASP A C 1
ATOM 461 O O . ASP A 1 96 ? -49.321 24.656 -4.191 1.00 22.92 118 ASP A O 1
ATOM 466 N N . THR A 1 97 ? -50.239 25.928 -2.561 1.00 18.62 119 THR A N 1
ATOM 467 C CA . THR A 1 97 ? -50.605 27.063 -3.425 1.00 17.82 119 THR A CA 1
ATOM 468 C C . THR A 1 97 ? -50.317 28.300 -2.597 1.00 19.54 119 THR A C 1
ATOM 469 O O . THR A 1 97 ? -50.707 28.353 -1.423 1.00 19.41 119 THR A O 1
ATOM 473 N N . LYS A 1 98 ? -49.613 29.270 -3.176 1.00 14.27 120 LYS A N 1
ATOM 474 C CA . LYS A 1 98 ? -49.280 30.545 -2.515 1.00 14.53 120 LYS A CA 1
ATOM 475 C C . LYS A 1 98 ? -49.183 31.649 -3.579 1.00 17.99 120 LYS A C 1
ATOM 476 O O . LYS A 1 98 ? -48.944 31.342 -4.746 1.00 17.57 120 LYS A O 1
ATOM 482 N N . TYR A 1 99 ? -49.312 32.917 -3.174 1.00 14.70 121 TYR A N 1
ATOM 483 C CA . TYR A 1 99 ? -49.075 34.038 -4.072 1.00 13.56 121 TYR A CA 1
ATOM 484 C C . TYR A 1 99 ? -48.204 35.068 -3.371 1.00 16.66 121 TYR A C 1
ATOM 485 O O . TYR A 1 99 ? -48.218 35.170 -2.130 1.00 14.53 121 TYR A O 1
ATOM 494 N N . PHE A 1 100 ? -47.399 35.780 -4.156 1.00 12.81 122 PHE A N 1
ATOM 495 C CA . PHE A 1 100 ? -46.379 36.700 -3.638 1.00 12.61 122 PHE A CA 1
ATOM 496 C C . PHE A 1 100 ? -46.526 38.035 -4.326 1.00 16.43 122 PHE A C 1
ATOM 497 O O . PHE A 1 100 ? -46.463 38.091 -5.545 1.00 15.69 122 PHE A O 1
ATOM 505 N N . ASP A 1 101 ? -46.781 39.079 -3.552 1.00 12.46 123 ASP A N 1
ATOM 506 C CA . ASP A 1 101 ? -47.040 40.418 -4.103 1.00 12.23 123 ASP A CA 1
ATOM 507 C C . ASP A 1 101 ? -45.765 41.078 -4.674 1.00 15.64 123 ASP A C 1
ATOM 508 O O . ASP A 1 101 ? -45.008 41.736 -3.949 1.00 15.97 123 ASP A O 1
ATOM 513 N N . MET A 1 102 ? -45.593 40.976 -5.989 1.00 12.71 124 MET A N 1
ATOM 514 C CA . MET A 1 102 ? -44.433 41.538 -6.673 1.00 12.45 124 MET A CA 1
ATOM 515 C C . MET A 1 102 ? -44.587 43.011 -7.030 1.00 16.29 124 MET A C 1
ATOM 516 O O . MET A 1 102 ? -43.707 43.566 -7.695 1.00 15.96 124 MET A O 1
ATOM 521 N N . TRP A 1 103 ? -45.645 43.675 -6.502 1.00 13.40 125 TRP A N 1
ATOM 522 C CA . TRP A 1 103 ? -45.759 45.127 -6.628 1.00 13.90 125 TRP A CA 1
ATOM 523 C C . TRP A 1 103 ? -45.388 45.732 -5.288 1.00 19.38 125 TRP A C 1
ATOM 524 O O . TRP A 1 103 ? -44.420 46.480 -5.220 1.00 18.48 125 TRP A O 1
ATOM 535 N N . GLY A 1 104 ? -46.190 45.428 -4.269 1.00 17.81 126 GLY A N 1
ATOM 536 C CA . GLY A 1 104 ? -46.093 46.018 -2.936 1.00 19.24 126 GLY A CA 1
ATOM 537 C C . GLY A 1 104 ? -45.478 45.193 -1.822 1.00 22.28 126 GLY A C 1
ATOM 538 O O . GLY A 1 104 ? -45.434 45.673 -0.677 1.00 22.75 126 GLY A O 1
ATOM 539 N N . GLY A 1 105 ? -44.979 43.989 -2.132 1.00 17.44 127 GLY A N 1
ATOM 540 C CA . GLY A 1 105 ? -44.391 43.132 -1.104 1.00 17.40 127 GLY A CA 1
ATOM 541 C C . GLY A 1 105 ? -42.879 43.012 -1.156 1.00 23.57 127 GLY A C 1
ATOM 542 O O . GLY A 1 105 ? -42.251 43.433 -2.121 1.00 26.02 127 GLY A O 1
ATOM 543 N N . ASP A 1 106 ? -42.284 42.380 -0.146 1.00 20.11 128 ASP A N 1
ATOM 544 C CA . ASP A 1 106 ? -40.837 42.106 -0.071 1.00 19.56 128 ASP A CA 1
ATOM 545 C C . ASP A 1 106 ? -40.596 40.823 -0.855 1.00 20.62 128 ASP A C 1
ATOM 546 O O . ASP A 1 106 ? -41.413 39.905 -0.790 1.00 21.58 128 ASP A O 1
ATOM 551 N N . VAL A 1 107 ? -39.483 40.741 -1.589 1.00 15.92 129 VAL A N 1
ATOM 552 C CA . VAL A 1 107 ? -39.160 39.544 -2.384 1.00 15.12 129 VAL A CA 1
ATOM 553 C C . VAL A 1 107 ? -38.554 38.408 -1.525 1.00 17.80 129 VAL A C 1
ATOM 554 O O . VAL A 1 107 ? -38.559 37.274 -1.976 1.00 16.78 129 VAL A O 1
ATOM 558 N N . ALA A 1 108 ? -38.003 38.714 -0.322 1.00 16.30 130 ALA A N 1
ATOM 559 C CA . ALA A 1 108 ? -37.346 37.678 0.514 1.00 17.95 130 ALA A CA 1
ATOM 560 C C . ALA A 1 108 ? -38.251 36.451 0.828 1.00 19.23 130 ALA A C 1
ATOM 561 O O . ALA A 1 108 ? -37.767 35.330 0.633 1.00 18.60 130 ALA A O 1
ATOM 563 N N . PRO A 1 109 ? -39.545 36.599 1.221 1.00 18.15 131 PRO A N 1
ATOM 564 C CA . PRO A 1 109 ? -40.386 35.399 1.445 1.00 18.15 131 PRO A CA 1
ATOM 565 C C . PRO A 1 109 ? -40.549 34.545 0.185 1.00 17.63 131 PRO A C 1
ATOM 566 O O . PRO A 1 109 ? -40.556 33.318 0.263 1.00 16.83 131 PRO A O 1
ATOM 570 N N . PHE A 1 110 ? -40.659 35.199 -0.989 1.00 14.00 132 PHE A N 1
ATOM 571 C CA . PHE A 1 110 ? -40.789 34.457 -2.255 1.00 14.22 132 PHE A CA 1
ATOM 572 C C . PHE A 1 110 ? -39.516 33.625 -2.534 1.00 18.35 132 PHE A C 1
ATOM 573 O O . PHE A 1 110 ? -39.615 32.449 -2.902 1.00 17.99 132 PHE A O 1
ATOM 581 N N . ILE A 1 111 ? -38.332 34.206 -2.291 1.00 15.64 133 ILE A N 1
ATOM 582 C CA . ILE A 1 111 ? -37.058 33.489 -2.478 1.00 16.44 133 ILE A CA 1
ATOM 583 C C . ILE A 1 111 ? -36.954 32.285 -1.543 1.00 20.27 133 ILE A C 1
ATOM 584 O O . ILE A 1 111 ? -36.504 31.221 -1.963 1.00 19.51 133 ILE A O 1
ATOM 589 N N . GLU A 1 112 ? -37.392 32.447 -0.267 1.00 18.07 134 GLU A N 1
ATOM 590 C CA . GLU A 1 112 ? -37.359 31.362 0.713 1.00 17.79 134 GLU A CA 1
ATOM 591 C C . GLU A 1 112 ? -38.253 30.190 0.220 1.00 20.19 134 GLU A C 1
ATOM 592 O O . GLU A 1 112 ? -37.847 29.021 0.271 1.00 20.87 134 GLU A O 1
ATOM 598 N N . PHE A 1 113 ? -39.446 30.524 -0.297 1.00 17.19 135 PHE A N 1
ATOM 599 C CA . PHE A 1 113 ? -40.392 29.547 -0.844 1.00 16.79 135 PHE A CA 1
ATOM 600 C C . PHE A 1 113 ? -39.765 28.818 -2.046 1.00 18.50 135 PHE A C 1
ATOM 601 O O . PHE A 1 113 ? -39.844 27.590 -2.116 1.00 17.51 135 PHE A O 1
ATOM 609 N N . LEU A 1 114 ? -39.160 29.579 -2.989 1.00 16.29 136 LEU A N 1
ATOM 610 C CA . LEU A 1 114 ? -38.532 29.006 -4.201 1.00 17.01 136 LEU A CA 1
ATOM 611 C C . LEU A 1 114 ? -37.401 28.031 -3.849 1.00 21.80 136 LEU A C 1
ATOM 612 O O . LEU A 1 114 ? -37.321 26.936 -4.407 1.00 19.41 136 LEU A O 1
ATOM 617 N N . LYS A 1 115 ? -36.537 28.419 -2.898 1.00 18.42 137 LYS A N 1
ATOM 618 C CA . LYS A 1 115 ? -35.411 27.564 -2.492 1.00 18.02 137 LYS A CA 1
ATOM 619 C C . LYS A 1 115 ? -35.880 26.259 -1.820 1.00 24.42 137 LYS A C 1
ATOM 620 O O . LYS A 1 115 ? -35.152 25.264 -1.838 1.00 25.92 137 LYS A O 1
ATOM 626 N N . ALA A 1 116 ? -37.069 26.271 -1.201 1.00 19.96 138 ALA A N 1
ATOM 627 C CA . ALA A 1 116 ? -37.591 25.093 -0.483 1.00 20.71 138 ALA A CA 1
ATOM 628 C C . ALA A 1 116 ? -38.307 24.052 -1.370 1.00 25.69 138 ALA A C 1
ATOM 629 O O . ALA A 1 116 ? -38.649 22.957 -0.890 1.00 27.07 138 ALA A O 1
ATOM 631 N N . ILE A 1 117 ? -38.527 24.383 -2.654 1.00 20.57 139 ILE A N 1
ATOM 632 C CA . ILE A 1 117 ? -39.161 23.479 -3.628 1.00 20.15 139 ILE A CA 1
ATOM 633 C C . ILE A 1 117 ? -38.305 22.220 -3.778 1.00 24.86 139 ILE A C 1
ATOM 634 O O . ILE A 1 117 ? -37.107 22.320 -4.012 1.00 24.52 139 ILE A O 1
ATOM 639 N N . GLN A 1 118 ? -38.922 21.041 -3.627 1.00 24.17 140 GLN A N 1
ATOM 640 C CA . GLN A 1 118 ? -38.190 19.779 -3.708 1.00 25.16 140 GLN A CA 1
ATOM 641 C C . GLN A 1 118 ? -38.031 19.260 -5.140 1.00 31.00 140 GLN A C 1
ATOM 642 O O . GLN A 1 118 ? -38.871 19.540 -6.002 1.00 28.28 140 GLN A O 1
ATOM 648 N N . ASP A 1 119 ? -36.961 18.479 -5.394 1.00 31.59 141 ASP A N 1
ATOM 649 C CA . ASP A 1 119 ? -36.711 17.931 -6.728 1.00 32.97 141 ASP A CA 1
ATOM 650 C C . ASP A 1 119 ? -37.869 17.042 -7.185 1.00 35.62 141 ASP A C 1
ATOM 651 O O . ASP A 1 119 ? -38.466 16.341 -6.360 1.00 35.93 141 ASP A O 1
ATOM 656 N N . GLY A 1 120 ? -38.235 17.165 -8.462 1.00 30.15 142 GLY A N 1
ATOM 657 C CA . GLY A 1 120 ? -39.350 16.425 -9.048 1.00 29.81 142 GLY A CA 1
ATOM 658 C C . GLY A 1 120 ? -40.684 17.167 -8.999 1.00 31.66 142 GLY A C 1
ATOM 659 O O . GLY A 1 120 ? -41.649 16.728 -9.618 1.00 32.10 142 GLY A O 1
ATOM 660 N N . THR A 1 121 ? -40.768 18.278 -8.240 1.00 25.46 143 THR A N 1
ATOM 661 C CA . THR A 1 121 ? -42.003 19.056 -8.099 1.00 22.92 143 THR A CA 1
ATOM 662 C C . THR A 1 121 ? -42.363 19.795 -9.387 1.00 24.67 143 THR A C 1
ATOM 663 O O . THR A 1 121 ? -41.509 20.453 -9.980 1.00 22.67 143 THR A O 1
ATOM 667 N N . ILE A 1 122 ? -43.651 19.735 -9.761 1.00 21.71 144 ILE A N 1
ATOM 668 C CA . ILE A 1 122 ? -44.260 20.456 -10.886 1.00 20.33 144 ILE A CA 1
ATOM 669 C C . ILE A 1 122 ? -44.529 21.856 -10.326 1.00 22.42 144 ILE A C 1
ATOM 670 O O . ILE A 1 122 ? -45.181 21.981 -9.280 1.00 21.21 144 ILE A O 1
ATOM 675 N N . VAL A 1 123 ? -44.070 22.897 -11.027 1.00 18.62 145 VAL A N 1
ATOM 676 C CA . VAL A 1 123 ? -44.252 24.271 -10.567 1.00 16.58 145 VAL A CA 1
ATOM 677 C C . VAL A 1 123 ? -45.078 25.033 -11.595 1.00 21.16 145 VAL A C 1
ATOM 678 O O . VAL A 1 123 ? -44.575 25.319 -12.681 1.00 20.64 145 VAL A O 1
ATOM 682 N N . LEU A 1 124 ? -46.328 25.384 -11.243 1.00 17.23 146 LEU A N 1
ATOM 683 C CA . LEU A 1 124 ? -47.209 26.160 -12.130 1.00 16.02 146 LEU A CA 1
ATOM 684 C C . LEU A 1 124 ? -47.286 27.597 -11.615 1.00 18.27 146 LEU A C 1
ATOM 685 O O . LEU A 1 124 ? -47.565 27.800 -10.435 1.00 18.12 146 LEU A O 1
ATOM 690 N N . MET A 1 125 ? -47.018 28.583 -12.474 1.00 14.29 147 MET A N 1
ATOM 691 C CA . MET A 1 125 ? -47.047 29.992 -12.044 1.00 14.41 147 MET A CA 1
ATOM 692 C C . MET A 1 125 ? -47.828 30.837 -13.029 1.00 17.36 147 MET A C 1
ATOM 693 O O . MET A 1 125 ? -47.684 30.663 -14.229 1.00 16.01 147 MET A O 1
ATOM 698 N N . GLY A 1 126 ? -48.535 31.820 -12.506 1.00 14.36 148 GLY A N 1
ATOM 699 C CA . GLY A 1 126 ? -49.293 32.766 -13.313 1.00 14.80 148 GLY A CA 1
ATOM 700 C C . GLY A 1 126 ? -49.276 34.135 -12.672 1.00 17.65 148 GLY A C 1
ATOM 701 O O . GLY A 1 126 ? -49.327 34.246 -11.441 1.00 17.63 148 GLY A O 1
ATOM 702 N N . THR A 1 127 ? -49.263 35.192 -13.488 1.00 13.85 149 THR A N 1
ATOM 703 C CA . THR A 1 127 ? -49.289 36.559 -12.961 1.00 13.04 149 THR A CA 1
ATOM 704 C C . THR A 1 127 ? -50.732 37.049 -12.732 1.00 15.73 149 THR A C 1
ATOM 705 O O . THR A 1 127 ? -51.684 36.598 -13.385 1.00 14.34 149 THR A O 1
ATOM 709 N N . TYR A 1 128 ? -50.867 38.003 -11.808 1.00 12.94 150 TYR A N 1
ATOM 710 C CA . TYR A 1 128 ? -52.095 38.730 -11.584 1.00 12.22 150 TYR A CA 1
ATOM 711 C C . TYR A 1 128 ? -51.672 40.179 -11.327 1.00 15.12 150 TYR A C 1
ATOM 712 O O . TYR A 1 128 ? -51.015 40.472 -10.336 1.00 14.80 150 TYR A O 1
ATOM 721 N N . ASP A 1 129 ? -52.026 41.061 -12.271 1.00 12.78 151 ASP A N 1
ATOM 722 C CA . ASP A 1 129 ? -51.864 42.511 -12.237 1.00 12.52 151 ASP A CA 1
ATOM 723 C C . ASP A 1 129 ? -50.406 42.885 -12.493 1.00 16.27 151 ASP A C 1
ATOM 724 O O . ASP A 1 129 ? -50.103 43.309 -13.604 1.00 16.04 151 ASP A O 1
ATOM 729 N N . ASP A 1 130 ? -49.506 42.704 -11.521 1.00 12.85 152 ASP A N 1
ATOM 730 C CA . ASP A 1 130 ? -48.068 42.894 -11.782 1.00 13.48 152 ASP A CA 1
ATOM 731 C C . ASP A 1 130 ? -47.278 41.771 -11.115 1.00 16.19 152 ASP A C 1
ATOM 732 O O . ASP A 1 130 ? -47.469 41.523 -9.936 1.00 17.52 152 ASP A O 1
ATOM 737 N N . GLY A 1 131 ? -46.424 41.100 -11.863 1.00 13.92 153 GLY A N 1
ATOM 738 C CA . GLY A 1 131 ? -45.600 40.057 -11.260 1.00 13.84 153 GLY A CA 1
ATOM 739 C C . GLY A 1 131 ? -44.114 40.363 -11.278 1.00 16.54 153 GLY A C 1
ATOM 740 O O . GLY A 1 131 ? -43.314 39.488 -10.928 1.00 17.61 153 GLY A O 1
ATOM 741 N N . ALA A 1 132 ? -43.723 41.609 -11.635 1.00 13.20 154 ALA A N 1
ATOM 742 C CA . ALA A 1 132 ? -42.290 41.893 -11.882 1.00 13.79 154 ALA A CA 1
ATOM 743 C C . ALA A 1 132 ? -41.557 42.938 -11.044 1.00 14.73 154 ALA A C 1
ATOM 744 O O . ALA A 1 132 ? -40.361 42.812 -10.878 1.00 14.46 154 ALA A O 1
ATOM 746 N N . THR A 1 133 ? -42.221 43.986 -10.589 1.00 13.04 155 THR A N 1
ATOM 747 C CA . THR A 1 133 ? -41.541 45.143 -10.003 1.00 13.17 155 THR A CA 1
ATOM 748 C C . THR A 1 133 ? -40.547 44.798 -8.866 1.00 15.66 155 THR A C 1
ATOM 749 O O . THR A 1 133 ? -39.435 45.344 -8.865 1.00 15.57 155 THR A O 1
ATOM 753 N N . LYS A 1 134 ? -40.937 43.911 -7.932 1.00 13.63 156 LYS A N 1
ATOM 754 C CA . LYS A 1 134 ? -40.078 43.555 -6.788 1.00 12.38 156 LYS A CA 1
ATOM 755 C C . LYS A 1 134 ? -39.178 42.348 -7.031 1.00 17.58 156 LYS A C 1
ATOM 756 O O . LYS A 1 134 ? -38.395 41.974 -6.148 1.00 16.31 156 LYS A O 1
ATOM 762 N N . LEU A 1 135 ? -39.194 41.788 -8.248 1.00 15.05 157 LEU A N 1
ATOM 763 C CA . LEU A 1 135 ? -38.268 40.689 -8.532 1.00 15.28 157 LEU A CA 1
ATOM 764 C C . LEU A 1 135 ? -36.838 41.196 -8.465 1.00 19.24 157 LEU A C 1
ATOM 765 O O . LEU A 1 135 ? -36.578 42.368 -8.717 1.00 18.99 157 LEU A O 1
ATOM 770 N N . ASN A 1 136 ? -35.910 40.327 -8.090 1.00 15.58 158 ASN A N 1
ATOM 771 C CA . ASN A 1 136 ? -34.495 40.697 -8.108 1.00 15.53 158 ASN A CA 1
ATOM 772 C C . ASN A 1 136 ? -33.770 39.615 -8.904 1.00 19.76 158 ASN A C 1
ATOM 773 O O . ASN A 1 136 ? -34.416 38.661 -9.335 1.00 18.06 158 ASN A O 1
ATOM 778 N N . ASP A 1 137 ? -32.466 39.774 -9.163 1.00 16.88 159 ASP A N 1
ATOM 779 C CA . ASP A 1 137 ? -31.725 38.803 -9.971 1.00 18.57 159 ASP A CA 1
ATOM 780 C C . ASP A 1 137 ? -31.788 37.386 -9.381 1.00 21.18 159 ASP A C 1
ATOM 781 O O . ASP A 1 137 ? -31.906 36.420 -10.139 1.00 20.42 159 ASP A O 1
ATOM 786 N N . GLU A 1 138 ? -31.752 37.264 -8.041 1.00 18.65 160 GLU A N 1
ATOM 787 C CA . GLU A 1 138 ? -31.786 35.946 -7.407 1.00 18.39 160 GLU A CA 1
ATOM 788 C C . GLU A 1 138 ? -33.098 35.208 -7.671 1.00 18.81 160 GLU A C 1
ATOM 789 O O . GLU A 1 138 ? -33.076 34.033 -8.061 1.00 17.10 160 GLU A O 1
ATOM 795 N N . ALA A 1 139 ? -34.231 35.896 -7.482 1.00 15.41 161 ALA A N 1
ATOM 796 C CA . ALA A 1 139 ? -35.555 35.315 -7.725 1.00 16.37 161 ALA A CA 1
ATOM 797 C C . ALA A 1 139 ? -35.691 34.934 -9.214 1.00 18.72 161 ALA A C 1
ATOM 798 O O . ALA A 1 139 ? -36.178 33.834 -9.531 1.00 17.00 161 ALA A O 1
ATOM 800 N N . ARG A 1 140 ? -35.226 35.815 -10.127 1.00 14.93 162 ARG A N 1
ATOM 801 C CA . ARG A 1 140 ? -35.334 35.525 -11.565 1.00 14.55 162 ARG A CA 1
ATOM 802 C C . ARG A 1 140 ? -34.500 34.287 -11.933 1.00 17.88 162 ARG A C 1
ATOM 803 O O . ARG A 1 140 ? -34.971 33.455 -12.710 1.00 17.67 162 ARG A O 1
ATOM 811 N N . ARG A 1 141 ? -33.294 34.151 -11.365 1.00 15.29 163 ARG A N 1
ATOM 812 C CA . ARG A 1 141 ? -32.451 32.981 -11.663 1.00 16.58 163 ARG A CA 1
ATOM 813 C C . ARG A 1 141 ? -33.025 31.683 -11.117 1.00 19.34 163 ARG A C 1
ATOM 814 O O . ARG A 1 141 ? -32.871 30.649 -11.752 1.00 20.58 163 ARG A O 1
ATOM 822 N N . LEU A 1 142 ? -33.633 31.720 -9.921 1.00 16.27 164 LEU A N 1
ATOM 823 C CA . LEU A 1 142 ? -34.232 30.515 -9.323 1.00 15.85 164 LEU A CA 1
ATOM 824 C C . LEU A 1 142 ? -35.406 30.030 -10.199 1.00 19.10 164 LEU A C 1
ATOM 825 O O . LEU A 1 142 ? -35.588 28.823 -10.382 1.00 18.55 164 LEU A O 1
ATOM 830 N N . ILE A 1 143 ? -36.183 30.973 -10.746 1.00 15.44 165 ILE A N 1
ATOM 831 C CA . ILE A 1 143 ? -37.296 30.637 -11.641 1.00 15.28 165 ILE A CA 1
ATOM 832 C C . ILE A 1 143 ? -36.746 30.186 -13.007 1.00 18.96 165 ILE A C 1
ATOM 833 O O . ILE A 1 143 ? -37.271 29.232 -13.599 1.00 16.34 165 ILE A O 1
ATOM 838 N N . ALA A 1 144 ? -35.670 30.843 -13.506 1.00 17.49 166 ALA A N 1
ATOM 839 C CA . ALA A 1 144 ? -35.034 30.409 -14.759 1.00 18.90 166 ALA A CA 1
ATOM 840 C C . ALA A 1 144 ? -34.539 28.954 -14.614 1.00 22.52 166 ALA A C 1
ATOM 841 O O . ALA A 1 144 ? -34.686 28.164 -15.548 1.00 21.13 166 ALA A O 1
ATOM 843 N N . ASP A 1 145 ? -34.037 28.578 -13.411 1.00 19.06 167 ASP A N 1
ATOM 844 C CA . ASP A 1 145 ? -33.585 27.205 -13.108 1.00 17.92 167 ASP A CA 1
ATOM 845 C C . ASP A 1 145 ? -34.741 26.188 -13.141 1.00 23.30 167 ASP A C 1
ATOM 846 O O . ASP A 1 145 ? -34.480 25.002 -13.334 1.00 24.16 167 ASP A O 1
ATOM 851 N N . LEU A 1 146 ? -36.013 26.652 -13.025 1.00 19.05 168 LEU A N 1
ATOM 852 C CA . LEU A 1 146 ? -37.180 25.766 -13.122 1.00 17.89 168 LEU A CA 1
ATOM 853 C C . LEU A 1 146 ? -37.611 25.564 -14.586 1.00 22.41 168 LEU A C 1
ATOM 854 O O . LEU A 1 146 ? -38.544 24.811 -14.861 1.00 22.28 168 LEU A O 1
ATOM 859 N N . GLY A 1 147 ? -36.925 26.230 -15.512 1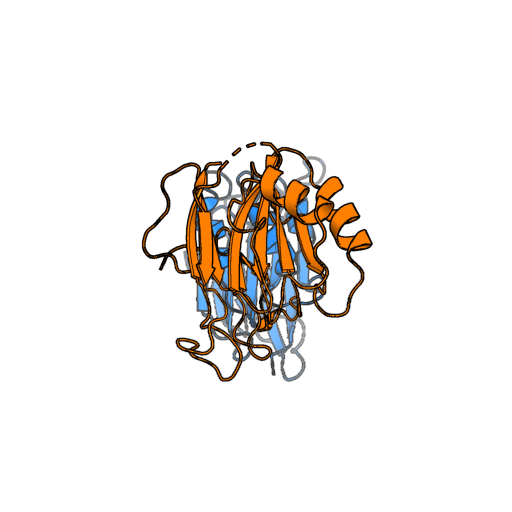.00 19.93 169 GLY A N 1
ATOM 860 C CA . GLY A 1 147 ? -37.163 26.107 -16.947 1.00 20.02 169 GLY A CA 1
ATOM 861 C C . GLY A 1 147 ? -37.705 27.344 -17.633 1.00 21.68 169 GLY A C 1
ATOM 862 O O . GLY A 1 147 ? -37.989 27.299 -18.830 1.00 20.50 169 GLY A O 1
ATOM 863 N N . SER A 1 148 ? -37.861 28.472 -16.902 1.00 17.10 170 SER A N 1
ATOM 864 C CA . SER A 1 148 ? -38.446 29.678 -17.501 1.00 15.63 170 SER A CA 1
ATOM 865 C C . SER A 1 148 ? -37.451 30.513 -18.298 1.00 21.12 170 SER A C 1
ATOM 866 O O . SER A 1 148 ? -36.357 30.798 -17.803 1.00 20.89 170 SER A O 1
ATOM 869 N N . THR A 1 149 ? -37.868 30.981 -19.490 1.00 17.42 171 THR A N 1
ATOM 870 C CA . THR A 1 149 ? -37.024 31.891 -20.274 1.00 17.56 171 THR A CA 1
ATOM 871 C C . THR A 1 149 ? -37.580 33.302 -20.150 1.00 22.98 171 THR A C 1
ATOM 872 O O . THR A 1 149 ? -36.816 34.255 -20.233 1.00 23.11 171 THR A O 1
ATOM 876 N N . SER A 1 150 ? -38.915 33.448 -19.962 1.00 18.51 172 SER A N 1
ATOM 877 C CA . SER A 1 150 ? -39.541 34.752 -19.882 1.00 17.14 172 SER A CA 1
ATOM 878 C C . SER A 1 150 ? -39.270 35.493 -18.588 1.00 19.09 172 SER A C 1
ATOM 879 O O . SER A 1 150 ? -39.323 36.719 -18.578 1.00 18.06 172 SER A O 1
ATOM 882 N N . ILE A 1 151 ? -39.029 34.775 -17.485 1.00 14.81 173 ILE A N 1
ATOM 883 C CA . ILE A 1 151 ? -38.837 35.429 -16.196 1.00 12.59 173 ILE A CA 1
ATOM 884 C C . ILE A 1 151 ? -37.663 36.425 -16.179 1.00 16.84 173 ILE A C 1
ATOM 885 O O . ILE A 1 151 ? -37.730 37.405 -15.464 1.00 17.70 173 ILE A O 1
ATOM 890 N N . THR A 1 152 ? -36.611 36.160 -16.970 1.00 16.30 174 THR A N 1
ATOM 891 C CA . THR A 1 152 ? -35.395 36.971 -17.029 1.00 17.79 174 THR A CA 1
ATOM 892 C C . THR A 1 152 ? -35.709 38.441 -17.373 1.00 19.21 174 THR A C 1
ATOM 893 O O . THR A 1 152 ? -35.174 39.340 -16.730 1.00 20.69 174 THR A O 1
ATOM 897 N N . ASN A 1 153 ? -36.626 38.652 -18.322 1.00 17.54 175 ASN A N 1
ATOM 898 C CA . ASN A 1 153 ? -37.010 39.984 -18.830 1.00 16.88 175 ASN A CA 1
ATOM 899 C C . ASN A 1 153 ? -38.417 40.412 -18.449 1.00 19.91 175 ASN A C 1
ATOM 900 O O . ASN A 1 153 ? -38.884 41.430 -18.951 1.00 19.59 175 ASN A O 1
ATOM 905 N N . LEU A 1 154 ? -39.089 39.665 -17.564 1.00 16.57 176 LEU A N 1
ATOM 906 C CA . LEU A 1 154 ? -40.453 40.012 -17.156 1.00 14.82 176 LEU A CA 1
ATOM 907 C C . LEU A 1 154 ? -40.503 41.402 -16.568 1.00 17.57 176 LEU A C 1
ATOM 908 O O . LEU A 1 154 ? -39.657 41.762 -15.740 1.00 16.32 176 LEU A O 1
ATOM 913 N N . GLY A 1 155 ? -41.421 42.211 -17.102 1.00 14.37 177 GLY A N 1
ATOM 914 C CA . GLY A 1 155 ? -41.546 43.606 -16.692 1.00 14.37 177 GLY A CA 1
ATOM 915 C C . GLY A 1 155 ? -42.928 43.968 -16.202 1.00 15.49 177 GLY A C 1
ATOM 916 O O . GLY A 1 155 ? -43.845 43.135 -16.197 1.00 12.75 177 GLY A O 1
ATOM 917 N N . PHE A 1 156 ? -43.056 45.226 -15.784 1.00 13.48 178 PHE A N 1
ATOM 918 C CA . PHE A 1 156 ? -44.260 45.798 -15.181 1.00 12.94 178 PHE A CA 1
ATOM 919 C C . PHE A 1 156 ? -45.533 45.453 -15.950 1.00 14.57 178 PHE A C 1
ATOM 920 O O . PHE A 1 156 ? -45.658 45.823 -17.119 1.00 13.23 178 PHE A O 1
ATOM 928 N N . ARG A 1 157 ? -46.442 44.711 -15.293 1.00 11.12 179 ARG A N 1
ATOM 929 C CA . ARG A 1 157 ? -47.774 44.323 -15.794 1.00 11.06 179 ARG A CA 1
ATOM 930 C C . ARG A 1 157 ? -47.787 43.370 -16.992 1.00 14.30 179 ARG A C 1
ATOM 931 O O . ARG A 1 157 ? -48.859 43.115 -17.542 1.00 12.48 179 ARG A O 1
ATOM 939 N N . ASP A 1 158 ? -46.645 42.776 -17.339 1.00 12.13 180 ASP A N 1
ATOM 940 C CA . ASP A 1 158 ? -46.641 41.724 -18.372 1.00 12.28 180 ASP A CA 1
ATOM 941 C C . ASP A 1 158 ? -47.427 40.539 -17.800 1.00 15.44 180 ASP A C 1
ATOM 942 O O . ASP A 1 158 ? -47.365 40.268 -16.596 1.00 14.17 180 ASP A O 1
ATOM 947 N N . ASN A 1 159 ? -48.190 39.854 -18.651 1.00 12.36 181 ASN A N 1
ATOM 948 C CA . ASN A 1 159 ? -48.908 38.651 -18.254 1.00 10.99 181 ASN A CA 1
ATOM 949 C C . ASN A 1 159 ? -48.042 37.454 -18.617 1.00 14.71 181 ASN A C 1
ATOM 950 O O . ASN A 1 159 ? -47.382 37.431 -19.669 1.00 13.97 181 ASN A O 1
ATOM 955 N N . TRP A 1 160 ? -48.032 36.455 -17.737 1.00 12.93 182 TRP A N 1
ATOM 956 C CA . TRP A 1 160 ? -47.167 35.296 -17.911 1.00 14.07 182 TRP A CA 1
ATOM 957 C C . TRP A 1 160 ? -47.770 34.062 -17.230 1.00 16.09 182 TRP A C 1
ATOM 958 O O . TRP A 1 160 ? -48.336 34.150 -16.139 1.00 14.71 182 TRP A O 1
ATOM 969 N N . VAL A 1 161 ? -47.681 32.935 -17.926 1.00 12.71 183 VAL A N 1
ATOM 970 C CA . VAL A 1 161 ? -48.055 31.600 -17.428 1.00 12.08 183 VAL A CA 1
ATOM 971 C C . VAL A 1 161 ? -46.900 30.660 -17.710 1.00 16.64 183 VAL A C 1
ATOM 972 O O . VAL A 1 161 ? -46.272 30.732 -18.773 1.00 17.06 183 VAL A O 1
ATOM 976 N N . PHE A 1 162 ? -46.625 29.770 -16.764 1.00 14.61 184 PHE A N 1
ATOM 977 C CA . PHE A 1 162 ? -45.473 28.891 -16.839 1.00 15.13 184 PHE A CA 1
ATOM 978 C C . PHE A 1 162 ? -45.717 27.614 -16.121 1.00 19.56 184 PHE A C 1
ATOM 979 O O . PHE A 1 162 ? -46.291 27.612 -15.023 1.00 18.21 184 PHE A O 1
ATOM 987 N N . CYS A 1 163 ? -45.204 26.526 -16.699 1.00 17.68 185 CYS A N 1
ATOM 988 C CA . CYS A 1 163 ? -45.238 25.246 -16.038 1.00 19.28 185 CYS A CA 1
ATOM 989 C C . CYS A 1 163 ? -43.869 24.626 -16.163 1.00 23.05 185 CYS A C 1
ATOM 990 O O . CYS A 1 163 ? -43.475 24.201 -17.244 1.00 23.71 185 CYS A O 1
ATOM 993 N N . GLY A 1 164 ? -43.129 24.641 -15.075 1.00 21.12 186 GLY A N 1
ATOM 994 C CA . GLY A 1 164 ? -41.791 24.076 -15.039 1.00 21.15 186 GLY A CA 1
ATOM 995 C C . GLY A 1 164 ? -41.634 22.996 -13.995 1.00 24.37 186 GLY A C 1
ATOM 996 O O . GLY A 1 164 ? -42.611 22.409 -13.522 1.00 21.84 186 GLY A O 1
ATOM 997 N N . GLY A 1 165 ? -40.393 22.741 -13.636 1.00 22.07 187 GLY A N 1
ATOM 998 C CA . GLY A 1 165 ? -40.116 21.695 -12.664 1.00 23.21 187 GLY A CA 1
ATOM 999 C C . GLY A 1 165 ? -38.764 21.839 -12.027 1.00 24.88 187 GLY A C 1
ATOM 1000 O O . GLY A 1 165 ? -37.816 22.290 -12.676 1.00 22.95 187 GLY A O 1
ATOM 1001 N N . LYS A 1 166 ? -38.670 21.451 -10.761 1.00 23.32 188 LYS A N 1
ATOM 1002 C CA . LYS A 1 166 ? -37.410 21.452 -10.029 1.00 24.67 188 LYS A CA 1
ATOM 1003 C C . LYS A 1 166 ? -36.643 20.217 -10.488 1.00 30.22 188 LYS A C 1
ATOM 1004 O O . LYS A 1 166 ? -37.107 19.088 -10.304 1.00 30.24 188 LYS A O 1
ATOM 1010 N N . GLY A 1 167 ? -35.511 20.461 -11.139 1.00 27.73 189 GLY A N 1
ATOM 1011 C CA . GLY A 1 167 ? -34.644 19.427 -11.682 1.00 28.89 189 GLY A CA 1
ATOM 1012 C C . GLY A 1 167 ? -34.727 19.302 -13.194 1.00 32.99 189 GLY A C 1
ATOM 1013 O O . GLY A 1 167 ? -34.096 18.414 -13.762 1.00 33.98 189 GLY A O 1
ATOM 1014 N N . ILE A 1 168 ? -35.495 20.200 -13.872 1.00 27.47 190 ILE A N 1
ATOM 1015 C CA . ILE A 1 168 ? -35.621 20.207 -15.355 1.00 26.21 190 ILE A CA 1
ATOM 1016 C C . ILE A 1 168 ? -34.224 20.418 -15.966 1.00 29.70 190 ILE A C 1
ATOM 1017 O O . ILE A 1 168 ? -33.399 21.115 -15.364 1.00 29.86 190 ILE A O 1
ATOM 1022 N N . LYS A 1 169 ? -33.939 19.785 -17.097 1.00 27.24 191 LYS A N 1
ATOM 1023 C CA . LYS A 1 169 ? -32.627 19.941 -17.738 1.00 28.77 191 LYS A CA 1
ATOM 1024 C C . LYS A 1 169 ? -32.739 20.599 -19.116 1.00 33.26 191 LYS A C 1
ATOM 1025 O O . LYS A 1 169 ? -31.852 20.433 -19.958 1.00 32.95 191 LYS A O 1
ATOM 1031 N N . THR A 1 170 ? -33.838 21.322 -19.354 1.00 29.49 192 THR A N 1
ATOM 1032 C CA . THR A 1 170 ? -34.087 22.036 -20.609 1.00 28.77 192 THR A CA 1
ATOM 1033 C C . THR A 1 170 ? -34.879 23.315 -20.286 1.00 28.48 192 THR A C 1
ATOM 1034 O O . THR A 1 170 ? -35.292 23.546 -19.143 1.00 27.26 192 THR A O 1
ATOM 1038 N N . LYS A 1 171 ? -35.160 24.104 -21.316 1.00 24.00 193 LYS A N 1
ATOM 1039 C CA . LYS A 1 171 ? -36.094 25.207 -21.139 1.00 23.31 193 LYS A CA 1
ATOM 1040 C C . LYS A 1 171 ? -37.459 24.493 -21.122 1.00 26.07 193 LYS A C 1
ATOM 1041 O O . LYS A 1 171 ? -37.641 23.454 -21.777 1.00 25.77 193 LYS A O 1
ATOM 1047 N N . SER A 1 172 ? -38.388 25.002 -20.342 1.00 21.97 194 SER A N 1
ATOM 1048 C CA . SER A 1 172 ? -39.696 24.358 -20.285 1.00 21.45 194 SER A CA 1
ATOM 1049 C C . SER A 1 172 ? -40.447 24.478 -21.625 1.00 23.78 194 SER A C 1
ATOM 1050 O O . SER A 1 172 ? -40.526 25.567 -22.206 1.00 22.45 194 SER A O 1
ATOM 1053 N N . PRO A 1 173 ? -41.130 23.398 -22.040 1.00 22.71 195 PRO A N 1
ATOM 1054 C CA . PRO A 1 173 ? -41.963 23.490 -23.246 1.00 23.40 195 PRO A CA 1
ATOM 1055 C C . PRO A 1 173 ? -43.315 24.156 -22.962 1.00 26.86 195 PRO A C 1
ATOM 1056 O O . PRO A 1 173 ? -44.132 24.266 -23.878 1.00 27.69 195 PRO A O 1
ATOM 1060 N N . PHE A 1 174 ? -43.555 24.605 -21.695 1.00 19.52 196 PHE A N 1
ATOM 1061 C CA . PHE A 1 174 ? -44.808 25.224 -21.294 1.00 18.26 196 PHE A CA 1
ATOM 1062 C C . PHE A 1 174 ? -44.591 26.631 -20.709 1.00 20.06 196 PHE A C 1
ATOM 1063 O O . PHE A 1 174 ? -44.338 26.796 -19.513 1.00 19.24 196 PHE A O 1
ATOM 1071 N N . GLU A 1 175 ? -44.665 27.639 -21.566 1.00 15.49 197 GLU A N 1
ATOM 1072 C CA . GLU A 1 175 ? -44.486 29.003 -21.110 1.00 15.69 197 GLU A CA 1
ATOM 1073 C C . GLU A 1 175 ? -45.033 29.947 -22.151 1.00 18.71 197 GLU A C 1
ATOM 1074 O O . GLU A 1 175 ? -44.716 29.801 -23.336 1.00 19.38 197 GLU A O 1
ATOM 1080 N N . GLN A 1 176 ? -45.830 30.922 -21.718 1.00 15.09 198 GLN A N 1
ATOM 1081 C CA . GLN A 1 176 ? -46.393 31.926 -22.636 1.00 15.11 198 GLN A CA 1
ATOM 1082 C C . GLN A 1 176 ? -46.421 33.260 -21.920 1.00 18.28 198 GLN A C 1
ATOM 1083 O O . GLN A 1 176 ? -46.604 33.306 -20.700 1.00 17.14 198 GLN A O 1
ATOM 1089 N N . HIS A 1 177 ? -46.221 34.350 -22.663 1.00 15.54 199 HIS A N 1
ATOM 1090 C CA . HIS A 1 177 ? -46.311 35.683 -22.053 1.00 14.65 199 HIS A CA 1
ATOM 1091 C C . HIS A 1 177 ? -46.858 36.695 -23.045 1.00 17.66 199 HIS A C 1
ATOM 1092 O O . HIS A 1 177 ? -46.784 36.490 -24.276 1.00 16.17 199 HIS A O 1
ATOM 1099 N N . ILE A 1 178 ? -47.420 37.779 -22.508 1.00 13.45 200 ILE A N 1
ATOM 1100 C CA . ILE A 1 178 ? -47.931 38.893 -23.308 1.00 14.05 200 ILE A CA 1
ATOM 1101 C C . ILE A 1 178 ? -47.365 40.149 -22.646 1.00 16.08 200 ILE A C 1
ATOM 1102 O O . ILE A 1 178 ? -47.702 40.457 -21.495 1.00 14.96 200 ILE A O 1
ATOM 1107 N N . LYS A 1 179 ? -46.476 40.843 -23.352 1.00 13.43 201 LYS A N 1
ATOM 1108 C CA . LYS A 1 179 ? -45.869 42.060 -22.811 1.00 13.80 201 LYS A CA 1
ATOM 1109 C C . LYS A 1 179 ? -46.904 43.180 -22.667 1.00 17.55 201 LYS A C 1
ATOM 1110 O O . LYS A 1 179 ? -47.797 43.332 -23.509 1.00 19.14 201 LYS A O 1
ATOM 1116 N N . ASN A 1 180 ? -46.757 43.977 -21.592 1.00 13.10 202 ASN A N 1
ATOM 1117 C CA . ASN A 1 180 ? -47.521 45.194 -21.384 1.00 13.89 202 ASN A CA 1
ATOM 1118 C C . ASN A 1 180 ? -47.042 46.206 -22.468 1.00 18.32 202 ASN A C 1
ATOM 1119 O O . ASN A 1 180 ? -45.902 46.697 -22.422 1.00 18.12 202 ASN A O 1
ATOM 1124 N N . ASN A 1 181 ? -47.904 46.502 -23.433 1.00 13.86 203 ASN A N 1
ATOM 1125 C CA . ASN A 1 181 ? -47.574 47.440 -24.508 1.00 14.64 203 ASN A CA 1
ATOM 1126 C C . ASN A 1 181 ? -48.774 48.344 -24.712 1.00 17.14 203 ASN A C 1
ATOM 1127 O O . ASN A 1 181 ? -49.796 47.888 -25.197 1.00 16.14 203 ASN A O 1
ATOM 1132 N N . LYS A 1 182 ? -48.642 49.647 -24.374 1.00 16.83 204 LYS A N 1
ATOM 1133 C CA . LYS A 1 182 ? -49.746 50.597 -24.503 1.00 17.39 204 LYS A CA 1
ATOM 1134 C C . LYS A 1 182 ? -50.350 50.657 -25.920 1.00 21.86 204 LYS A C 1
ATOM 1135 O O . LYS A 1 182 ? -51.540 50.946 -26.076 1.00 22.52 204 LYS A O 1
ATOM 1141 N N . ASP A 1 183 ? -49.538 50.377 -26.941 1.00 16.95 205 ASP A N 1
ATOM 1142 C CA . ASP A 1 183 ? -50.012 50.433 -28.326 1.00 16.84 205 ASP A CA 1
ATOM 1143 C C . ASP A 1 183 ? -50.885 49.276 -28.725 1.00 20.67 205 ASP A C 1
ATOM 1144 O O . ASP A 1 183 ? -51.658 49.407 -29.679 1.00 22.64 205 ASP A O 1
ATOM 1149 N N . THR A 1 184 ? -50.792 48.141 -28.004 1.00 16.10 206 THR A N 1
ATOM 1150 C CA . THR A 1 184 ? -51.583 46.948 -28.346 1.00 15.33 206 THR A CA 1
ATOM 1151 C C . THR A 1 184 ? -52.453 46.408 -27.211 1.00 17.61 206 THR A C 1
ATOM 1152 O O . THR A 1 184 ? -53.260 45.499 -27.468 1.00 18.08 206 THR A O 1
ATOM 1156 N N . ASN A 1 185 ? -52.310 46.924 -25.965 1.00 13.33 207 ASN A N 1
ATOM 1157 C CA . ASN A 1 185 ? -53.020 46.358 -24.824 1.00 11.82 207 ASN A CA 1
ATOM 1158 C C . ASN A 1 185 ? -54.504 46.298 -24.989 1.00 15.57 207 ASN A C 1
ATOM 1159 O O . ASN A 1 185 ? -55.121 47.279 -25.417 1.00 14.66 207 ASN A O 1
ATOM 1164 N N . LYS A 1 186 ? -55.091 45.180 -24.600 1.00 13.33 208 LYS A N 1
ATOM 1165 C CA . LYS A 1 186 ? -56.553 45.023 -24.647 1.00 13.12 208 LYS A CA 1
ATOM 1166 C C . LYS A 1 186 ? -57.207 45.954 -23.611 1.00 16.56 208 LYS A C 1
ATOM 1167 O O . LYS A 1 186 ? -58.194 46.635 -23.921 1.00 15.85 208 LYS A O 1
ATOM 1173 N N . TYR A 1 187 ? -56.673 45.965 -22.375 1.00 12.96 209 TYR A N 1
ATOM 1174 C CA . TYR A 1 187 ? -57.220 46.771 -21.299 1.00 12.60 209 TYR A CA 1
ATOM 1175 C C . TYR A 1 187 ? -56.540 48.127 -21.219 1.00 17.30 209 TYR A C 1
ATOM 1176 O O . TYR A 1 187 ? -55.507 48.329 -21.839 1.00 16.73 209 TYR A O 1
ATOM 1185 N N . GLU A 1 188 ? -57.136 49.059 -20.484 1.00 14.87 210 GLU A N 1
ATOM 1186 C CA . GLU A 1 188 ? -56.522 50.374 -20.279 1.00 15.69 210 GLU A CA 1
ATOM 1187 C C . GLU A 1 188 ? -55.445 50.216 -19.195 1.00 19.66 210 GLU A C 1
ATOM 1188 O O . GLU A 1 188 ? -55.744 50.279 -18.001 1.00 21.13 210 GLU A O 1
ATOM 1194 N N . GLY A 1 189 ? -54.221 49.949 -19.623 1.00 15.91 211 GLY A N 1
ATOM 1195 C CA . GLY A 1 189 ? -53.093 49.820 -18.698 1.00 14.48 211 GLY A CA 1
ATOM 1196 C C . GLY A 1 189 ? -52.567 48.415 -18.504 1.00 15.94 211 GLY A C 1
ATOM 1197 O O . GLY A 1 189 ? -51.586 48.237 -17.791 1.00 15.39 211 GLY A O 1
ATOM 1198 N N . TRP A 1 190 ? -53.228 47.406 -19.077 1.00 13.00 212 TRP A N 1
ATOM 1199 C CA . TRP A 1 190 ? -52.781 46.023 -18.940 1.00 12.98 212 TRP A CA 1
ATOM 1200 C C . TRP A 1 190 ? -52.992 45.257 -20.239 1.00 13.41 212 TRP A C 1
ATOM 1201 O O . TRP A 1 190 ? -53.958 45.523 -20.954 1.00 13.00 212 TRP A O 1
ATOM 1212 N N . PRO A 1 191 ? -52.173 44.213 -20.472 1.00 12.47 213 PRO A N 1
ATOM 1213 C CA . PRO A 1 191 ? -52.385 43.341 -21.642 1.00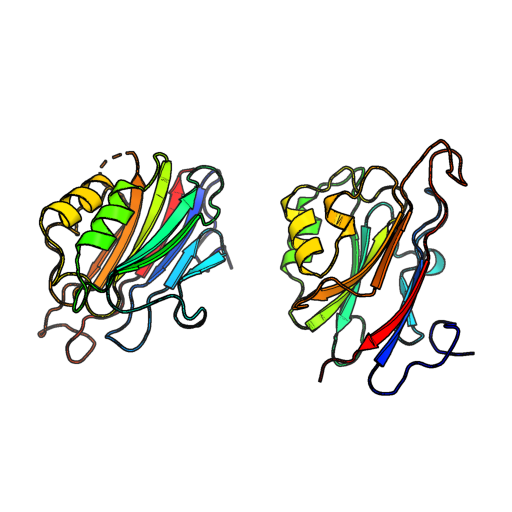 11.94 213 PRO A CA 1
ATOM 1214 C C . PRO A 1 191 ? -53.535 42.351 -21.415 1.00 15.29 213 PRO A C 1
ATOM 1215 O O . PRO A 1 191 ? -54.007 42.123 -20.283 1.00 12.99 213 PRO A O 1
ATOM 1219 N N . GLU A 1 192 ? -53.958 41.702 -22.506 1.00 14.20 214 GLU A N 1
ATOM 1220 C CA . GLU A 1 192 ? -54.976 40.675 -22.402 1.00 13.86 214 GLU A CA 1
ATOM 1221 C C . GLU A 1 192 ? -54.450 39.457 -21.590 1.00 14.29 214 GLU A C 1
ATOM 1222 O O . GLU A 1 192 ? -53.237 39.274 -21.421 1.00 14.29 214 GLU A O 1
ATOM 1228 N N . VAL A 1 193 ? -55.383 38.627 -21.134 1.00 13.25 215 VAL A N 1
ATOM 1229 C CA . VAL A 1 193 ? -55.089 37.386 -20.411 1.00 12.71 215 VAL A CA 1
ATOM 1230 C C . VAL A 1 193 ? -54.291 36.488 -21.349 1.00 17.63 215 VAL A C 1
ATOM 1231 O O . VAL A 1 193 ? -54.628 36.373 -22.544 1.00 15.74 215 VAL A O 1
ATOM 1235 N N . VAL A 1 194 ? -53.271 35.822 -20.803 1.00 14.43 216 VAL A N 1
ATOM 1236 C CA . VAL A 1 194 ? -52.501 34.822 -21.548 1.00 14.40 216 VAL A CA 1
ATOM 1237 C C . VAL A 1 194 ? -52.932 33.454 -21.012 1.00 17.29 216 VAL A C 1
ATOM 1238 O O . VAL A 1 194 ? -53.102 33.298 -19.798 1.00 15.57 216 VAL A O 1
ATOM 1242 N N . GLU A 1 195 ? -53.145 32.492 -21.911 1.00 14.17 217 GLU A N 1
ATOM 1243 C CA . GLU A 1 195 ? -53.645 31.169 -21.523 1.00 16.27 217 GLU A CA 1
ATOM 1244 C C . GLU A 1 195 ? -52.759 30.102 -22.098 1.00 20.45 217 GLU A C 1
ATOM 1245 O O . GLU A 1 195 ? -52.147 30.323 -23.143 1.00 20.88 217 GLU A O 1
ATOM 1251 N N . MET A 1 196 ? -52.717 28.927 -21.447 1.00 17.00 218 MET A N 1
ATOM 1252 C CA . MET A 1 196 ? -51.936 27.803 -21.938 1.00 17.39 218 MET A CA 1
ATOM 1253 C C . MET A 1 196 ? -52.546 26.508 -21.423 1.00 21.02 218 MET A C 1
ATOM 1254 O O . MET A 1 196 ? -53.071 26.465 -20.313 1.00 20.21 218 MET A O 1
ATOM 1259 N N . GLU A 1 197 ? -52.458 25.450 -22.213 1.00 20.50 219 GLU A N 1
ATOM 1260 C CA . GLU A 1 197 ? -52.889 24.131 -21.773 1.00 21.59 219 GLU A CA 1
ATOM 1261 C C . GLU A 1 197 ? -51.916 23.098 -22.335 1.00 25.82 219 GLU A C 1
ATOM 1262 O O . GLU A 1 197 ? -51.202 23.381 -23.292 1.00 25.55 219 GLU A O 1
ATOM 1268 N N . GLY A 1 198 ? -51.872 21.933 -21.728 1.00 23.79 220 GLY A N 1
ATOM 1269 C CA . GLY A 1 198 ? -50.968 20.897 -22.20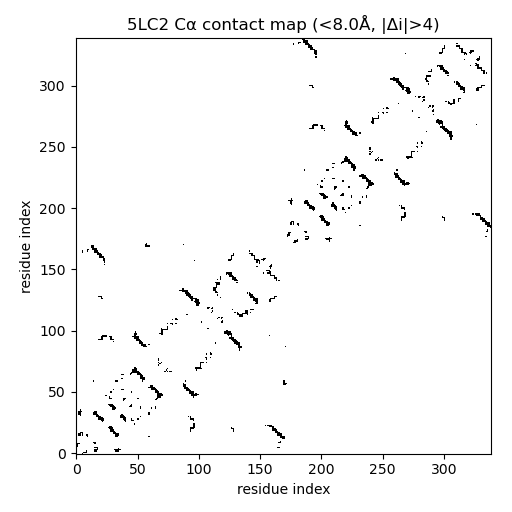5 1.00 24.55 220 GLY A CA 1
ATOM 1270 C C . GLY A 1 198 ? -50.952 19.647 -21.366 1.00 28.17 220 GLY A C 1
ATOM 1271 O O . GLY A 1 198 ? -51.804 19.452 -20.490 1.00 26.59 220 GLY A O 1
ATOM 1272 N N . CYS A 1 199 ? -49.943 18.815 -21.647 1.00 25.67 221 CYS A N 1
ATOM 1273 C CA . CYS A 1 199 ? -49.730 17.489 -21.088 1.00 27.51 221 CYS A CA 1
ATOM 1274 C C . CYS A 1 199 ? -48.359 17.368 -20.482 1.00 31.21 221 CYS A C 1
ATOM 1275 O O . CYS A 1 199 ? -47.371 17.314 -21.213 1.00 31.79 221 CYS A O 1
ATOM 1278 N N . ILE A 1 200 ? -48.297 17.347 -19.148 1.00 26.53 222 ILE A N 1
ATOM 1279 C CA . ILE A 1 200 ? -47.054 17.253 -18.399 1.00 26.18 222 ILE A CA 1
ATOM 1280 C C . ILE A 1 200 ? -46.633 15.797 -18.288 1.00 30.98 222 ILE A C 1
ATOM 1281 O O . ILE A 1 200 ? -47.383 15.018 -17.689 1.00 28.12 222 ILE A O 1
ATOM 1286 N N . PRO A 1 201 ? -45.404 15.430 -18.741 1.00 30.85 223 PRO A N 1
ATOM 1287 C CA . PRO A 1 201 ? -44.946 14.044 -18.567 1.00 32.31 223 PRO A CA 1
ATOM 1288 C C . PRO A 1 201 ? -44.829 13.665 -17.098 1.00 36.62 223 PRO A C 1
ATOM 1289 O O . PRO A 1 201 ? -44.254 14.410 -16.310 1.00 35.95 223 PRO A O 1
ATOM 1293 N N . GLN A 1 202 ? -45.423 12.521 -16.729 1.00 34.99 224 GLN A N 1
ATOM 1294 C CA . GLN A 1 202 ? -45.402 11.984 -15.366 1.00 35.14 224 GLN A CA 1
ATOM 1295 C C . GLN A 1 202 ? -44.000 11.453 -15.082 1.00 42.22 224 GLN A C 1
ATOM 1296 O O . GLN A 1 202 ? -43.448 10.720 -15.902 1.00 42.66 224 GLN A O 1
ATOM 1302 N N . LYS A 1 203 ? -43.429 11.829 -13.933 1.00 40.35 225 LYS A N 1
ATOM 1303 C CA . LYS A 1 203 ? -42.104 11.384 -13.516 1.00 40.76 225 LYS A CA 1
ATOM 1304 C C . LYS A 1 203 ? -42.174 9.917 -13.124 1.00 46.23 225 LYS A C 1
ATOM 1305 O O . LYS A 1 203 ? -43.056 9.531 -12.355 1.00 46.18 225 LYS A O 1
ATOM 1311 N N . GLN A 1 204 ? -41.269 9.097 -13.687 1.00 44.67 226 GLN A N 1
ATOM 1312 C CA . GLN A 1 204 ? -41.206 7.657 -13.429 1.00 69.65 226 GLN A CA 1
ATOM 1313 C C . GLN A 1 204 ? -39.981 7.290 -12.597 1.00 95.16 226 GLN A C 1
ATOM 1314 O O . GLN A 1 204 ? -39.491 8.109 -11.823 1.00 56.71 226 GLN A O 1
ATOM 1316 N N . ARG B 1 33 ? -31.904 24.773 12.026 1.00 31.32 55 ARG B N 1
ATOM 1317 C CA . ARG B 1 33 ? -30.721 24.548 11.211 1.00 30.33 55 ARG B CA 1
ATOM 1318 C C . ARG B 1 33 ? -30.390 25.762 10.333 1.00 30.68 55 ARG B C 1
ATOM 1319 O O . ARG B 1 33 ? -31.208 26.370 9.609 1.00 28.79 55 ARG B O 1
ATOM 1327 N N . TYR B 1 34 ? -29.122 26.117 10.494 1.00 25.18 56 TYR B N 1
ATOM 1328 C CA . TYR B 1 34 ? -28.517 27.306 9.953 1.00 24.35 56 TYR B CA 1
ATOM 1329 C C . TYR B 1 34 ? -27.714 26.992 8.725 1.00 26.10 56 TYR B C 1
ATOM 1330 O O . TYR B 1 34 ? -27.506 25.810 8.388 1.00 23.75 56 TYR B O 1
ATOM 1339 N N . LYS B 1 35 ? -27.301 28.052 8.022 1.00 23.27 57 LYS B N 1
ATOM 1340 C CA . LYS B 1 35 ? -26.548 27.926 6.773 1.00 20.75 57 LYS B CA 1
ATOM 1341 C C . LYS B 1 35 ? -25.310 27.060 6.989 1.00 24.98 57 LYS B C 1
ATOM 1342 O O . LYS B 1 35 ? -24.611 27.230 7.986 1.00 22.82 57 LYS B O 1
ATOM 1348 N N . CYS B 1 36 ? -25.085 26.082 6.094 1.00 24.28 58 CYS B N 1
ATOM 1349 C CA . CYS B 1 36 ? -23.958 25.128 6.166 1.00 25.48 58 CYS B CA 1
ATOM 1350 C C . CYS B 1 36 ? -24.089 24.102 7.300 1.00 29.34 58 CYS B C 1
ATOM 1351 O O . CYS B 1 36 ? -23.201 23.274 7.462 1.00 28.34 58 CYS B O 1
ATOM 1354 N N . GLY B 1 37 ? -25.146 24.181 8.084 1.00 26.27 59 GLY B N 1
ATOM 1355 C CA . GLY B 1 37 ? -25.323 23.319 9.242 1.00 27.15 59 GLY B CA 1
ATOM 1356 C C . GLY B 1 37 ? -24.469 23.777 10.416 1.00 31.17 59 GLY B C 1
ATOM 1357 O O . GLY B 1 37 ? -24.102 22.960 11.269 1.00 30.22 59 GLY B O 1
ATOM 1358 N N . ILE B 1 38 ? -24.147 25.099 10.475 1.00 24.94 60 ILE B N 1
ATOM 1359 C CA . ILE B 1 38 ? -23.367 25.689 11.569 1.00 24.55 60 ILE B CA 1
ATOM 1360 C C . ILE B 1 38 ? -24.227 25.726 12.856 1.00 28.52 60 ILE B C 1
ATOM 1361 O O . ILE B 1 38 ? -25.458 25.678 12.757 1.00 27.74 60 ILE B O 1
ATOM 1366 N N . SER B 1 39 ? -23.589 25.817 14.046 1.00 26.75 61 SER B N 1
ATOM 1367 C CA . SER B 1 39 ? -24.285 25.776 15.344 1.00 28.63 61 SER B CA 1
ATOM 1368 C C . SER B 1 39 ? -25.250 26.932 15.616 1.00 34.43 61 SER B C 1
ATOM 1369 O O . SER B 1 39 ? -26.271 26.734 16.288 1.00 36.18 61 SER B O 1
ATOM 1372 N N . LYS B 1 40 ? -24.927 28.138 15.146 1.00 30.20 62 LYS B N 1
ATOM 1373 C CA . LYS B 1 40 ? -25.795 29.302 15.357 1.00 31.65 62 LYS B CA 1
ATOM 1374 C C . LYS B 1 40 ? -25.664 30.256 14.194 1.00 34.45 62 LYS B C 1
ATOM 1375 O O . LYS B 1 40 ? -24.625 30.251 13.538 1.00 33.21 62 LYS B O 1
ATOM 1381 N N . ALA B 1 41 ? -26.697 31.090 13.955 1.00 30.51 63 ALA B N 1
ATOM 1382 C CA . ALA B 1 41 ? -26.661 32.052 12.849 1.00 30.78 63 ALA B CA 1
ATOM 1383 C C . ALA B 1 41 ? -25.497 33.040 13.001 1.00 34.33 63 ALA B C 1
ATOM 1384 O O . ALA B 1 41 ? -25.142 33.419 14.116 1.00 33.28 63 ALA B O 1
ATOM 1386 N N . CYS B 1 42 ? -24.884 33.414 11.879 1.00 30.38 64 CYS B N 1
ATOM 1387 C CA . CYS B 1 42 ? -23.794 34.386 11.837 1.00 30.43 64 CYS B CA 1
ATOM 1388 C C . CYS B 1 42 ? -24.302 35.793 12.138 1.00 36.61 64 CYS B C 1
ATOM 1389 O O . CYS B 1 42 ? -25.454 36.100 11.802 1.00 36.13 64 CYS B O 1
ATOM 1392 N N . PRO B 1 43 ? -23.449 36.708 12.663 1.00 34.36 65 PRO B N 1
ATOM 1393 C CA . PRO B 1 43 ? -23.898 38.102 12.820 1.00 35.47 65 PRO B CA 1
ATOM 1394 C C . PRO B 1 43 ? -24.106 38.708 11.427 1.00 39.12 65 PRO B C 1
ATOM 1395 O O . PRO B 1 43 ? -23.698 38.114 10.415 1.00 38.41 65 PRO B O 1
ATOM 1399 N N . GLU B 1 44 ? -24.770 39.860 11.363 1.00 36.26 66 GLU B N 1
ATOM 1400 C CA . GLU B 1 44 ? -25.021 40.559 10.100 1.00 35.62 66 GLU B CA 1
ATOM 1401 C C . GLU B 1 44 ? -23.683 40.858 9.415 1.00 36.20 66 GLU B C 1
ATOM 1402 O O . GLU B 1 44 ? -22.678 41.049 10.111 1.00 34.85 66 GLU B O 1
ATOM 1408 N N . LYS B 1 45 ? -23.676 40.926 8.064 1.00 31.97 67 LYS B N 1
ATOM 1409 C CA . LYS B 1 45 ? -22.488 41.258 7.251 1.00 32.21 67 LYS B CA 1
ATOM 1410 C C . LYS B 1 45 ? -21.345 40.239 7.431 1.00 34.43 67 LYS B C 1
ATOM 1411 O O . LYS B 1 45 ? -20.165 40.596 7.539 1.00 34.28 67 LYS B O 1
ATOM 1417 N N . HIS B 1 46 ? -21.717 38.966 7.498 1.00 30.47 68 HIS B N 1
ATOM 1418 C CA . HIS B 1 46 ? -20.781 37.851 7.623 1.00 28.95 68 HIS B CA 1
ATOM 1419 C C . HIS B 1 46 ? -21.271 36.705 6.752 1.00 32.35 68 HIS B C 1
ATOM 1420 O O . HIS B 1 46 ? -22.481 36.551 6.581 1.00 33.24 68 HIS B O 1
ATOM 1427 N N . PHE B 1 47 ? -20.343 35.873 6.240 1.00 26.59 69 PHE B N 1
ATOM 1428 C CA . PHE B 1 47 ? -20.696 34.721 5.426 1.00 26.73 69 PHE B CA 1
ATOM 1429 C C . PHE B 1 47 ? -20.451 33.443 6.244 1.00 28.59 69 PHE B C 1
ATOM 1430 O O . PHE B 1 47 ? -19.344 33.248 6.756 1.00 28.00 69 PHE B O 1
ATOM 1438 N N . ALA B 1 48 ? -21.461 32.568 6.329 1.00 23.46 70 ALA B N 1
ATOM 1439 C CA . ALA B 1 48 ? -21.329 31.283 7.023 1.00 22.64 70 ALA B CA 1
ATOM 1440 C C . ALA B 1 48 ? -20.468 30.338 6.211 1.00 24.55 70 ALA B C 1
ATOM 1441 O O . ALA B 1 48 ? -20.561 30.316 4.989 1.00 24.10 70 ALA B O 1
ATOM 1443 N N . PHE B 1 49 ? -19.664 29.508 6.889 1.00 21.42 71 PHE B N 1
ATOM 1444 C CA . PHE B 1 49 ? -18.906 28.467 6.212 1.00 19.28 71 PHE B CA 1
ATOM 1445 C C . PHE B 1 49 ? -18.739 27.281 7.128 1.00 21.64 71 PHE B C 1
ATOM 1446 O O . PHE B 1 49 ? -18.752 27.418 8.356 1.00 21.08 71 PHE B O 1
ATOM 1454 N N . LYS B 1 50 ? -18.575 26.120 6.524 1.00 17.61 72 LYS B N 1
ATOM 1455 C CA . LYS B 1 50 ? -18.293 24.878 7.223 1.00 16.95 72 LYS B CA 1
ATOM 1456 C C . LYS B 1 50 ? -17.449 24.060 6.270 1.00 21.16 72 LYS B C 1
ATOM 1457 O O . LYS B 1 50 ? -17.765 23.951 5.072 1.00 19.44 72 LYS B O 1
ATOM 1463 N N . MET B 1 51 ? -16.342 23.522 6.787 1.00 17.66 73 MET B N 1
ATOM 1464 C CA . MET B 1 51 ? -15.452 22.749 5.944 1.00 17.35 73 MET B CA 1
ATOM 1465 C C . MET B 1 51 ? -14.832 21.594 6.679 1.00 19.68 73 MET B C 1
ATOM 1466 O O . MET B 1 51 ? -14.746 21.618 7.907 1.00 18.36 73 MET B O 1
ATOM 1471 N N . ALA B 1 52 ? -14.428 20.589 5.928 1.00 15.09 74 ALA B N 1
ATOM 1472 C CA . ALA B 1 52 ? -13.778 19.397 6.482 1.00 15.59 74 ALA B CA 1
ATOM 1473 C C . ALA B 1 52 ? -12.736 18.927 5.490 1.00 17.42 74 ALA B C 1
ATOM 1474 O O . ALA B 1 52 ? -12.960 19.004 4.269 1.00 16.03 74 ALA B O 1
ATOM 1476 N N . SER B 1 53 ? -11.605 18.418 5.999 1.00 14.49 75 SER B N 1
ATOM 1477 C CA . SER B 1 53 ? -10.602 17.810 5.119 1.00 13.37 75 SER B CA 1
ATOM 1478 C C . SER B 1 53 ? -11.179 16.446 4.727 1.00 16.49 75 SER B C 1
ATOM 1479 O O . SER B 1 53 ? -12.237 16.024 5.243 1.00 14.59 75 SER B O 1
ATOM 1482 N N . GLY B 1 54 ? -10.456 15.747 3.862 1.00 14.05 76 GLY B N 1
ATOM 1483 C CA . GLY B 1 54 ? -10.790 14.385 3.502 1.00 13.39 76 GLY B CA 1
ATOM 1484 C C . GLY B 1 54 ? -10.440 13.446 4.653 1.00 17.50 76 GLY B C 1
ATOM 1485 O O . GLY B 1 54 ? -9.802 13.845 5.650 1.00 15.56 76 GLY B O 1
ATOM 1486 N N . ALA B 1 55 ? -10.885 12.189 4.532 1.00 15.32 77 ALA B N 1
ATOM 1487 C CA . ALA B 1 55 ? -10.541 11.110 5.473 1.00 16.39 77 ALA B CA 1
ATOM 1488 C C . ALA B 1 55 ? -9.705 10.132 4.673 1.00 17.66 77 ALA B C 1
ATOM 1489 O O . ALA B 1 55 ? -10.228 9.497 3.744 1.00 15.83 77 ALA B O 1
ATOM 1491 N N . ALA B 1 56 ? -8.401 10.011 5.019 1.00 15.15 78 ALA B N 1
ATOM 1492 C CA . ALA B 1 56 ? -7.462 9.107 4.361 1.00 13.50 78 ALA B CA 1
ATOM 1493 C C . ALA B 1 56 ? -7.520 9.375 2.841 1.00 15.19 78 ALA B C 1
ATOM 1494 O O . ALA B 1 56 ? -7.496 10.555 2.437 1.00 12.59 78 ALA B O 1
ATOM 1496 N N . ASN B 1 57 ? -7.615 8.332 2.001 1.00 12.74 79 ASN B N 1
ATOM 1497 C CA . ASN B 1 57 ? -7.760 8.523 0.549 1.00 13.15 79 ASN B CA 1
ATOM 1498 C C . ASN B 1 57 ? -9.123 7.963 0.127 1.00 16.91 79 ASN B C 1
ATOM 1499 O O . ASN B 1 57 ? -9.285 7.516 -1.011 1.00 16.04 79 ASN B O 1
ATOM 1504 N N . VAL B 1 58 ? -10.107 7.956 1.051 1.00 12.43 80 VAL B N 1
ATOM 1505 C CA . VAL B 1 58 ? -11.419 7.352 0.740 1.00 11.95 80 VAL B CA 1
ATOM 1506 C C . VAL B 1 58 ? -12.626 8.308 0.846 1.00 16.28 80 VAL B C 1
ATOM 1507 O O . VAL B 1 58 ? -13.646 8.056 0.183 1.00 16.44 80 VAL B O 1
ATOM 1511 N N . VAL B 1 59 ? -12.563 9.348 1.688 1.00 12.58 81 VAL B N 1
ATOM 1512 C CA . VAL B 1 59 ? -13.688 10.290 1.781 1.00 12.75 81 VAL B CA 1
ATOM 1513 C C . VAL B 1 59 ? -13.116 11.658 1.409 1.00 17.09 81 VAL B C 1
ATOM 1514 O O . VAL B 1 59 ? -12.174 12.124 2.061 1.00 15.91 81 VAL B O 1
ATOM 1518 N N . GLY B 1 60 ? -13.704 12.308 0.412 1.00 14.29 82 GLY B N 1
ATOM 1519 C CA . GLY B 1 60 ? -13.178 13.606 0.018 1.00 13.60 82 GLY B CA 1
ATOM 1520 C C . GLY B 1 60 ? -13.521 14.733 0.985 1.00 14.03 82 GLY B C 1
ATOM 1521 O O . GLY B 1 60 ? -14.423 14.597 1.847 1.00 15.22 82 GLY B O 1
ATOM 1522 N N . PRO B 1 61 ? -12.792 15.866 0.882 1.00 12.60 83 PRO B N 1
ATOM 1523 C CA . PRO B 1 61 ? -13.120 17.037 1.713 1.00 13.53 83 PRO B CA 1
ATOM 1524 C C . PRO B 1 61 ? -14.457 17.646 1.310 1.00 17.63 83 PRO B C 1
ATOM 1525 O O . PRO B 1 61 ? -15.036 17.296 0.269 1.00 17.84 83 PRO B O 1
ATOM 1529 N N . LYS B 1 62 ? -14.945 18.566 2.142 1.00 15.87 84 LYS B N 1
ATOM 1530 C CA . LYS B 1 62 ? -16.212 19.237 1.889 1.00 15.20 84 LYS B CA 1
ATOM 1531 C C . LYS B 1 62 ? -16.068 20.689 2.266 1.00 19.35 84 LYS B C 1
ATOM 1532 O O . LYS B 1 62 ? -15.554 20.996 3.343 1.00 20.04 84 LYS B O 1
ATOM 1538 N N . ILE B 1 63 ? -16.464 21.582 1.363 1.00 16.01 85 ILE B N 1
ATOM 1539 C CA . ILE B 1 63 ? -16.406 23.022 1.592 1.00 16.31 85 ILE B CA 1
ATOM 1540 C C . ILE B 1 63 ? -17.787 23.592 1.289 1.00 19.44 85 ILE B C 1
ATOM 1541 O O . ILE B 1 63 ? -18.276 23.445 0.168 1.00 17.60 85 ILE B O 1
ATOM 1546 N N . CYS B 1 64 ? -18.405 24.238 2.287 1.00 17.96 86 CYS B N 1
ATOM 1547 C CA . CYS B 1 64 ? -19.726 24.851 2.158 1.00 19.71 86 CYS B CA 1
ATOM 1548 C C . CYS B 1 64 ? -19.605 26.325 2.525 1.00 20.90 86 CYS B C 1
ATOM 1549 O O . CYS B 1 64 ? -18.898 26.679 3.477 1.00 19.94 86 CYS B O 1
ATOM 1552 N N . LEU B 1 65 ? -20.254 27.184 1.746 1.00 17.37 87 LEU B N 1
ATOM 1553 C CA . LEU B 1 65 ? -20.247 28.613 1.987 1.00 18.91 87 LEU B CA 1
ATOM 1554 C C . LEU B 1 65 ? -21.647 29.147 1.749 1.00 24.45 87 LEU B C 1
ATOM 1555 O O . LEU B 1 65 ? -22.214 28.915 0.673 1.00 24.19 87 LEU B O 1
ATOM 1560 N N . GLU B 1 66 ? -22.191 29.888 2.744 1.00 22.57 88 GLU B N 1
ATOM 1561 C CA . GLU B 1 66 ? -23.521 30.506 2.663 1.00 23.65 88 GLU B CA 1
ATOM 1562 C C . GLU B 1 66 ? -24.631 29.525 2.254 1.00 26.94 88 GLU B C 1
ATOM 1563 O O . GLU B 1 66 ? -25.494 29.855 1.448 1.00 27.12 88 GLU B O 1
ATOM 1569 N N . ASP B 1 67 ? -24.562 28.306 2.798 1.00 25.41 89 ASP B N 1
ATOM 1570 C CA . ASP B 1 67 ? -25.482 27.180 2.582 1.00 25.61 89 ASP B CA 1
ATOM 1571 C C . ASP B 1 67 ? -25.348 26.509 1.198 1.00 28.69 89 ASP B C 1
ATOM 1572 O O . ASP B 1 67 ? -26.141 25.613 0.875 1.00 29.55 89 ASP B O 1
ATOM 1577 N N . ASN B 1 68 ? -24.316 26.884 0.415 1.00 22.42 90 ASN B N 1
ATOM 1578 C CA . ASN B 1 68 ? -24.036 26.233 -0.864 1.00 21.56 90 ASN B CA 1
ATOM 1579 C C . ASN B 1 68 ? -22.802 25.345 -0.723 1.00 24.23 90 ASN B C 1
ATOM 1580 O O . ASN B 1 68 ? -21.723 25.843 -0.378 1.00 24.50 90 ASN B O 1
ATOM 1585 N N . VAL B 1 69 ? -22.941 24.043 -1.029 1.00 20.00 91 VAL B N 1
ATOM 1586 C CA . VAL B 1 69 ? -21.787 23.122 -1.013 1.00 19.32 91 VAL B CA 1
ATOM 1587 C C . VAL B 1 69 ? -20.981 23.434 -2.280 1.00 24.42 91 VAL B C 1
ATOM 1588 O O . VAL B 1 69 ? -21.481 23.263 -3.399 1.00 24.76 91 VAL B O 1
ATOM 1592 N N . LEU B 1 70 ? -19.760 23.945 -2.100 1.00 18.55 92 LEU B N 1
ATOM 1593 C CA . LEU B 1 70 ? -18.893 24.331 -3.213 1.00 19.14 92 LEU B CA 1
ATOM 1594 C C . LEU B 1 70 ? -18.127 23.132 -3.779 1.00 20.40 92 LEU B C 1
ATOM 1595 O O . LEU B 1 70 ? -17.974 23.003 -5.002 1.00 18.75 92 LEU B O 1
ATOM 1600 N N . MET B 1 71 ? -17.647 22.264 -2.890 1.00 16.85 93 MET B N 1
ATOM 1601 C CA . MET B 1 71 ? -16.884 21.069 -3.222 1.00 15.37 93 MET B CA 1
ATOM 1602 C C . MET B 1 71 ? -17.228 19.948 -2.261 1.00 19.85 93 MET B C 1
ATOM 1603 O O . MET B 1 71 ? -17.352 20.191 -1.057 1.00 17.98 93 MET B O 1
ATOM 1608 N N . SER B 1 72 ? -17.330 18.718 -2.782 1.00 16.03 94 SER B N 1
ATOM 1609 C CA . SER B 1 72 ? -17.565 17.515 -1.967 1.00 16.23 94 SER B CA 1
ATOM 1610 C C . SER B 1 72 ? -17.399 16.278 -2.823 1.00 19.04 94 SER B C 1
ATOM 1611 O O . SER B 1 72 ? -17.406 16.363 -4.060 1.00 18.58 94 SER B O 1
ATOM 1614 N N . GLY B 1 73 ? -17.276 15.134 -2.163 1.00 16.37 95 GLY B N 1
ATOM 1615 C CA . GLY B 1 73 ? -17.215 13.855 -2.857 1.00 16.29 95 GLY B CA 1
ATOM 1616 C C . GLY B 1 73 ? -18.518 13.569 -3.591 1.00 22.66 95 GLY B C 1
ATOM 1617 O O . GLY B 1 73 ? -18.494 13.050 -4.700 1.00 22.96 95 GLY B O 1
ATOM 1618 N N . VAL B 1 74 ? -19.676 13.975 -3.024 1.00 23.45 96 VAL B N 1
ATOM 1619 C CA . VAL B 1 74 ? -20.955 13.721 -3.708 1.00 25.21 96 VAL B CA 1
ATOM 1620 C C . VAL B 1 74 ? -21.055 14.590 -4.992 1.00 26.77 96 VAL B C 1
ATOM 1621 O O . VAL B 1 74 ? -21.623 14.136 -5.976 1.00 25.98 96 VAL B O 1
ATOM 1625 N N . LYS B 1 75 ? -20.419 15.771 -5.013 1.00 21.85 97 LYS B N 1
ATOM 1626 C CA . LYS B 1 75 ? -20.409 16.641 -6.195 1.00 21.09 97 LYS B CA 1
ATOM 1627 C C . LYS B 1 75 ? -19.380 16.175 -7.239 1.00 24.15 97 LYS B C 1
ATOM 1628 O O . LYS B 1 75 ? -19.334 16.721 -8.348 1.00 23.33 97 LYS B O 1
ATOM 1634 N N . ASN B 1 76 ? -18.516 15.191 -6.869 1.00 20.88 98 ASN B N 1
ATOM 1635 C CA . ASN B 1 76 ? -17.477 14.619 -7.721 1.00 20.77 98 ASN B CA 1
ATOM 1636 C C . ASN B 1 76 ? -16.521 15.697 -8.242 1.00 23.48 98 ASN B C 1
ATOM 1637 O O . ASN B 1 76 ? -16.038 15.609 -9.369 1.00 22.78 98 ASN B O 1
ATOM 1642 N N . ASN B 1 77 ? -16.225 16.708 -7.410 1.00 18.74 99 ASN B N 1
ATOM 1643 C CA . ASN B 1 77 ? -15.322 17.776 -7.844 1.00 17.13 99 ASN B CA 1
ATOM 1644 C C . ASN B 1 77 ? -14.134 17.976 -6.872 1.00 18.81 99 ASN B C 1
ATOM 1645 O O . ASN B 1 77 ? -13.561 19.068 -6.778 1.00 18.11 99 ASN B O 1
ATOM 1650 N N . VAL B 1 78 ? -13.751 16.895 -6.201 1.00 15.92 100 VAL B N 1
ATOM 1651 C CA . VAL B 1 78 ? -12.634 16.864 -5.258 1.00 15.49 100 VAL B CA 1
ATOM 1652 C C . VAL B 1 78 ? -11.638 15.775 -5.659 1.00 18.13 100 VAL B C 1
ATOM 1653 O O . VAL B 1 78 ? -11.980 14.837 -6.372 1.00 17.83 100 VAL B O 1
ATOM 1657 N N . GLY B 1 79 ? -10.411 15.887 -5.184 1.00 13.95 101 GLY B N 1
ATOM 1658 C CA . GLY B 1 79 ? -9.408 14.883 -5.487 1.00 13.94 101 GLY B CA 1
ATOM 1659 C C . GLY B 1 79 ? -8.184 15.026 -4.631 1.00 15.70 101 GLY B C 1
ATOM 1660 O O . GLY B 1 79 ? -8.091 15.945 -3.825 1.00 13.59 101 GLY B O 1
ATOM 1661 N N . ARG B 1 80 ? -7.257 14.083 -4.769 1.00 13.80 102 ARG B N 1
ATOM 1662 C CA . ARG B 1 80 ? -6.032 14.099 -3.986 1.00 13.81 102 ARG B CA 1
ATOM 1663 C C . ARG B 1 80 ? -5.316 15.441 -4.089 1.00 15.17 102 ARG B C 1
ATOM 1664 O O . ARG B 1 80 ? -5.204 15.999 -5.188 1.00 13.57 102 ARG B O 1
ATOM 1672 N N . GLY B 1 81 ? -4.845 15.927 -2.949 1.00 12.21 103 GLY B N 1
ATOM 1673 C CA . GLY B 1 81 ? -4.054 17.155 -2.857 1.00 12.38 103 GLY B CA 1
ATOM 1674 C C . GLY B 1 81 ? -4.755 18.276 -2.119 1.00 16.41 103 GLY B C 1
ATOM 1675 O O . GLY B 1 81 ? -5.512 18.024 -1.168 1.00 17.69 103 GLY B O 1
ATOM 1676 N N . ILE B 1 82 ? -4.521 19.522 -2.568 1.00 12.21 104 ILE B N 1
ATOM 1677 C CA . ILE B 1 82 ? -5.161 20.688 -1.955 1.00 12.61 104 ILE B CA 1
ATOM 1678 C C . ILE B 1 82 ? -6.366 21.074 -2.797 1.00 15.71 104 ILE B C 1
ATOM 1679 O O . ILE B 1 82 ? -6.223 21.294 -4.004 1.00 15.50 104 ILE B O 1
ATOM 1684 N N . ASN B 1 83 ? -7.556 21.116 -2.174 1.00 12.62 105 ASN B N 1
ATOM 1685 C CA . ASN B 1 83 ? -8.816 21.441 -2.857 1.00 13.34 105 ASN B CA 1
ATOM 1686 C C . ASN B 1 83 ? -9.140 22.879 -2.506 1.00 18.62 105 ASN B C 1
ATOM 1687 O O . ASN B 1 83 ? -9.160 23.226 -1.330 1.00 16.74 105 ASN B O 1
ATOM 1692 N N . VAL B 1 84 ? -9.348 23.726 -3.524 1.00 16.08 106 VAL B N 1
ATOM 1693 C CA . VAL B 1 84 ? -9.530 25.165 -3.341 1.00 15.04 106 VAL B CA 1
ATOM 1694 C C . VAL B 1 84 ? -10.837 25.677 -3.910 1.00 19.89 106 VAL B C 1
ATOM 1695 O O . VAL B 1 84 ? -11.137 25.433 -5.075 1.00 19.67 106 VAL B O 1
ATOM 1699 N N . ALA B 1 85 ? -11.566 26.466 -3.114 1.00 17.19 107 ALA B N 1
ATOM 1700 C CA . ALA B 1 85 ? -12.770 27.167 -3.560 1.00 18.50 107 ALA B CA 1
ATOM 1701 C C . ALA B 1 85 ? -12.480 28.655 -3.450 1.00 22.94 107 ALA B C 1
ATOM 1702 O O . ALA B 1 85 ? -11.915 29.115 -2.443 1.00 22.66 107 ALA B O 1
ATOM 1704 N N . LEU B 1 86 ? -12.829 29.419 -4.497 1.00 19.96 108 LEU B N 1
ATOM 1705 C CA . LEU B 1 86 ? -12.648 30.865 -4.504 1.00 20.10 108 LEU B CA 1
ATOM 1706 C C . LEU B 1 86 ? -14.022 31.511 -4.518 1.00 26.38 108 LEU B C 1
ATOM 1707 O O . LEU B 1 86 ? -14.930 31.010 -5.196 1.00 26.32 108 LEU B O 1
ATOM 1712 N N . ALA B 1 87 ? -14.183 32.606 -3.761 1.00 24.05 109 ALA B N 1
ATOM 1713 C CA . ALA B 1 87 ? -15.465 33.327 -3.710 1.00 26.16 109 ALA B CA 1
ATOM 1714 C C . ALA B 1 87 ? -15.287 34.822 -3.610 1.00 32.30 109 ALA B C 1
ATOM 1715 O O . ALA B 1 87 ? -14.311 35.291 -3.027 1.00 31.62 109 ALA B O 1
ATOM 1717 N N . ASN B 1 88 ? -16.243 35.585 -4.168 1.00 32.74 110 ASN B N 1
ATOM 1718 C CA . ASN B 1 88 ? -16.223 37.045 -4.135 1.00 34.49 110 ASN B CA 1
ATOM 1719 C C . ASN B 1 88 ? -16.415 37.492 -2.681 1.00 35.61 110 ASN B C 1
ATOM 1720 O O . ASN B 1 88 ? -17.342 37.033 -2.019 1.00 34.72 110 ASN B O 1
ATOM 1725 N N . GLY B 1 89 ? -15.489 38.307 -2.186 1.00 31.67 111 GLY B N 1
ATOM 1726 C CA . GLY B 1 89 ? -15.488 38.774 -0.801 1.00 32.57 111 GLY B CA 1
ATOM 1727 C C . GLY B 1 89 ? -16.608 39.740 -0.437 1.00 40.33 111 GLY B C 1
ATOM 1728 O O . GLY B 1 89 ? -16.818 40.020 0.748 1.00 38.87 111 GLY B O 1
ATOM 1729 N N . LYS B 1 90 ? -17.354 40.218 -1.445 1.00 39.59 112 LYS B N 1
ATOM 1730 C CA . LYS B 1 90 ? -18.475 41.154 -1.283 1.00 41.97 112 LYS B CA 1
ATOM 1731 C C . LYS B 1 90 ? -19.845 40.456 -1.285 1.00 47.90 112 LYS B C 1
ATOM 1732 O O . LYS B 1 90 ? -20.673 40.767 -0.431 1.00 47.40 112 LYS B O 1
ATOM 1738 N N . THR B 1 91 ? -20.078 39.510 -2.219 1.00 46.38 113 THR B N 1
ATOM 1739 C CA . THR B 1 91 ? -21.356 38.788 -2.347 1.00 46.92 113 THR B CA 1
ATOM 1740 C C . THR B 1 91 ? -21.336 37.360 -1.786 1.00 49.45 113 THR B C 1
ATOM 1741 O O . THR B 1 91 ? -22.400 36.848 -1.419 1.00 48.89 113 THR B O 1
ATOM 1745 N N . GLY B 1 92 ? -20.164 36.723 -1.742 1.00 44.33 114 GLY B N 1
ATOM 1746 C CA . GLY B 1 92 ? -20.050 35.366 -1.226 1.00 43.05 114 GLY B CA 1
ATOM 1747 C C . GLY B 1 92 ? -20.352 34.297 -2.255 1.00 45.71 114 GLY B C 1
ATOM 1748 O O . GLY B 1 92 ? -20.452 33.119 -1.905 1.00 45.51 114 GLY B O 1
ATOM 1749 N N . GLU B 1 93 ? -20.500 34.702 -3.530 1.00 41.48 115 GLU B N 1
ATOM 1750 C CA . GLU B 1 93 ? -20.779 33.795 -4.648 1.00 40.21 115 GLU B CA 1
ATOM 1751 C C . GLU B 1 93 ? -19.485 33.142 -5.166 1.00 36.95 115 GLU B C 1
ATOM 1752 O O . GLU B 1 93 ? -18.460 33.823 -5.317 1.00 34.97 115 GLU B O 1
ATOM 1758 N N . VAL B 1 94 ? -19.553 31.832 -5.427 1.00 32.21 116 VAL B N 1
ATOM 1759 C CA . VAL B 1 94 ? -18.432 31.022 -5.918 1.00 30.13 116 VAL B CA 1
ATOM 1760 C C . VAL B 1 94 ? -17.906 31.553 -7.291 1.00 33.84 116 VAL B C 1
ATOM 1761 O O . VAL B 1 94 ? -18.695 31.888 -8.183 1.00 33.69 116 VAL B O 1
ATOM 1765 N N . LEU B 1 95 ? -16.573 31.693 -7.392 1.00 28.00 117 LEU B N 1
ATOM 1766 C CA . LEU B 1 95 ? -15.851 32.132 -8.574 1.00 27.73 117 LEU B CA 1
ATOM 1767 C C . LEU B 1 95 ? -15.194 30.948 -9.275 1.00 29.05 117 LEU B C 1
ATOM 1768 O O . LEU B 1 95 ? -15.114 30.941 -10.502 1.00 28.76 117 LEU B O 1
ATOM 1773 N N . ASP B 1 96 ? -14.680 29.972 -8.504 1.00 23.60 118 ASP B N 1
ATOM 1774 C CA . ASP B 1 96 ? -13.970 28.819 -9.054 1.00 21.27 118 ASP B CA 1
ATOM 1775 C C . ASP B 1 96 ? -13.735 27.756 -7.987 1.00 23.13 118 ASP B C 1
ATOM 1776 O O . ASP B 1 96 ? -13.681 28.069 -6.796 1.00 23.42 118 ASP B O 1
ATOM 1781 N N . THR B 1 97 ? -13.613 26.500 -8.411 1.00 19.11 119 THR B N 1
ATOM 1782 C CA . THR B 1 97 ? -13.221 25.389 -7.537 1.00 17.47 119 THR B CA 1
ATOM 1783 C C . THR B 1 97 ? -12.234 24.579 -8.350 1.00 19.54 119 THR B C 1
ATOM 1784 O O . THR B 1 97 ? -12.493 24.307 -9.525 1.00 19.77 119 THR B O 1
ATOM 1788 N N . LYS B 1 98 ? -11.108 24.213 -7.755 1.00 15.43 120 LYS B N 1
ATOM 1789 C CA . LYS B 1 98 ? -10.071 23.402 -8.416 1.00 15.01 120 LYS B CA 1
ATOM 1790 C C . LYS B 1 98 ? -9.324 22.580 -7.347 1.00 17.83 120 LYS B C 1
ATOM 1791 O O . LYS B 1 98 ? -9.329 22.959 -6.184 1.00 17.13 120 LYS B O 1
ATOM 1797 N N . TYR B 1 99 ? -8.664 21.502 -7.756 1.00 15.77 121 TYR B N 1
ATOM 1798 C CA . TYR B 1 99 ? -7.799 20.736 -6.841 1.00 15.32 121 TYR B CA 1
ATOM 1799 C C . TYR B 1 99 ? -6.481 20.427 -7.526 1.00 18.60 121 TYR B C 1
ATOM 1800 O O . TYR B 1 99 ? -6.416 20.342 -8.765 1.00 15.75 121 TYR B O 1
ATOM 1809 N N . PHE B 1 100 ? -5.415 20.358 -6.725 1.00 13.48 122 PHE B N 1
ATOM 1810 C CA . PHE B 1 100 ? -4.051 20.233 -7.240 1.00 13.07 122 PHE B CA 1
ATOM 1811 C C . PHE B 1 100 ? -3.371 19.080 -6.543 1.00 16.60 122 PHE B C 1
ATOM 1812 O O . PHE B 1 100 ? -3.289 19.073 -5.326 1.00 15.27 122 PHE B O 1
ATOM 1820 N N . ASP B 1 101 ? -2.937 18.086 -7.314 1.00 13.90 123 ASP B N 1
ATOM 1821 C CA . ASP B 1 101 ? -2.345 16.866 -6.755 1.00 12.65 123 ASP B CA 1
ATOM 1822 C C . ASP B 1 101 ? -0.936 17.104 -6.179 1.00 16.12 123 ASP B C 1
ATOM 1823 O O . ASP B 1 101 ? 0.058 17.030 -6.901 1.00 16.31 123 ASP B O 1
ATOM 1828 N N . MET B 1 102 ? -0.856 17.297 -4.853 1.00 13.68 124 MET B N 1
ATOM 1829 C CA . MET B 1 102 ? 0.409 17.550 -4.167 1.00 13.41 124 MET B CA 1
ATOM 1830 C C . MET B 1 102 ? 1.178 16.278 -3.811 1.00 17.09 124 MET B C 1
ATOM 1831 O O . MET B 1 102 ? 2.207 16.350 -3.135 1.00 15.13 124 MET B O 1
ATOM 1836 N N . TRP B 1 103 ? 0.731 15.118 -4.329 1.00 14.71 125 TRP B N 1
ATOM 1837 C CA . TRP B 1 103 ? 1.521 13.892 -4.194 1.00 14.45 125 TRP B CA 1
ATOM 1838 C C . TRP B 1 103 ? 2.168 13.615 -5.542 1.00 20.63 125 TRP B C 1
ATOM 1839 O O . TRP B 1 103 ? 3.391 13.592 -5.625 1.00 20.08 125 TRP B O 1
ATOM 1850 N N . GLY B 1 104 ? 1.337 13.378 -6.560 1.00 18.58 126 GLY B N 1
ATOM 1851 C CA . GLY B 1 104 ? 1.763 12.952 -7.895 1.00 20.29 126 GLY B CA 1
ATOM 1852 C C . GLY B 1 104 ? 1.764 13.977 -9.016 1.00 23.21 126 GLY B C 1
ATOM 1853 O O . GLY B 1 104 ? 2.069 13.618 -10.162 1.00 23.80 126 GLY B O 1
ATOM 1854 N N . GLY B 1 105 ? 1.434 15.235 -8.711 1.00 18.03 127 GLY B N 1
ATOM 1855 C CA . GLY B 1 105 ? 1.378 16.269 -9.750 1.00 18.49 127 GLY B CA 1
ATOM 1856 C C . GLY B 1 105 ? 2.504 17.284 -9.692 1.00 24.91 127 GLY B C 1
ATOM 1857 O O . GLY B 1 105 ? 3.271 17.311 -8.740 1.00 25.90 127 GLY B O 1
ATOM 1858 N N . ASP B 1 106 ? 2.583 18.152 -10.690 1.00 22.04 128 ASP B N 1
ATOM 1859 C CA . ASP B 1 106 ? 3.577 19.231 -10.767 1.00 22.09 128 ASP B CA 1
ATOM 1860 C C . ASP B 1 106 ? 3.004 20.403 -9.975 1.00 23.43 128 ASP B C 1
ATOM 1861 O O . ASP B 1 106 ? 1.803 20.662 -10.055 1.00 23.77 128 ASP B O 1
ATOM 1866 N N . VAL B 1 107 ? 3.850 21.138 -9.253 1.00 18.09 129 VAL B N 1
ATOM 1867 C CA . VAL B 1 107 ? 3.389 22.297 -8.462 1.00 18.16 129 VAL B CA 1
ATOM 1868 C C . VAL B 1 107 ? 3.190 23.565 -9.330 1.00 22.66 129 VAL B C 1
ATOM 1869 O O . VAL B 1 107 ? 2.500 24.485 -8.884 1.00 22.02 129 VAL B O 1
ATOM 1873 N N . ALA B 1 108 ? 3.825 23.651 -10.522 1.00 20.38 130 ALA B N 1
ATOM 1874 C CA . ALA B 1 108 ? 3.734 24.869 -11.363 1.00 22.25 130 ALA B CA 1
ATOM 1875 C C . ALA B 1 108 ? 2.276 25.312 -11.690 1.00 23.21 130 ALA B C 1
ATOM 1876 O O . ALA B 1 108 ? 1.995 26.502 -11.507 1.00 22.84 130 ALA B O 1
ATOM 1878 N N . PRO B 1 109 ? 1.317 24.419 -12.066 1.00 20.19 131 PRO B N 1
ATOM 1879 C CA . PRO B 1 109 ? -0.060 24.891 -12.304 1.00 19.70 131 PRO B CA 1
ATOM 1880 C C . PRO B 1 109 ? -0.712 25.475 -11.046 1.00 20.85 131 PRO B C 1
ATOM 1881 O O . PRO B 1 109 ? -1.466 26.439 -11.130 1.00 19.43 131 PRO B O 1
ATOM 1885 N N . PHE B 1 110 ? -0.400 24.908 -9.867 1.00 16.85 132 PHE B N 1
ATOM 1886 C CA . PHE B 1 110 ? -0.959 25.400 -8.610 1.00 16.91 132 PHE B CA 1
ATOM 1887 C C . PHE B 1 110 ? -0.439 26.826 -8.329 1.00 20.39 132 PHE B C 1
ATOM 1888 O O . PHE B 1 110 ? -1.229 27.710 -7.973 1.00 19.71 132 PHE B O 1
ATOM 1896 N N . ILE B 1 111 ? 0.857 27.068 -8.575 1.00 17.69 133 ILE B N 1
ATOM 1897 C CA . ILE B 1 111 ? 1.445 28.407 -8.390 1.00 18.15 133 ILE B CA 1
ATOM 1898 C C . ILE B 1 111 ? 0.798 29.430 -9.333 1.00 22.61 133 ILE B C 1
ATOM 1899 O O . ILE B 1 111 ? 0.511 30.555 -8.920 1.00 22.22 133 ILE B O 1
ATOM 1904 N N . GLU B 1 112 ? 0.553 29.033 -10.599 1.00 19.60 134 GLU B N 1
ATOM 1905 C CA . GLU B 1 112 ? -0.064 29.922 -11.584 1.00 20.38 134 GLU B CA 1
ATOM 1906 C C . GLU B 1 112 ? -1.489 30.318 -11.108 1.00 23.73 134 GLU B C 1
ATOM 1907 O O . GLU B 1 112 ? -1.869 31.489 -11.166 1.00 24.36 134 GLU B O 1
ATOM 1913 N N . PHE B 1 113 ? -2.242 29.342 -10.588 1.00 19.96 135 PHE B N 1
ATOM 1914 C CA . PHE B 1 113 ? -3.585 29.550 -10.047 1.00 19.88 135 PHE B CA 1
ATOM 1915 C C . PHE B 1 113 ? -3.531 30.514 -8.849 1.00 22.81 135 PHE B C 1
ATOM 1916 O O . PHE B 1 113 ? -4.324 31.448 -8.796 1.00 22.69 135 PHE B O 1
ATOM 1924 N N . LEU B 1 114 ? -2.603 30.280 -7.898 1.00 20.43 136 LEU B N 1
ATOM 1925 C CA . LEU B 1 114 ? -2.446 31.121 -6.697 1.00 21.13 136 LEU B CA 1
ATOM 1926 C C . LEU B 1 114 ? -2.122 32.581 -7.046 1.00 25.31 136 LEU B C 1
ATOM 1927 O O . LEU B 1 114 ? -2.741 33.510 -6.509 1.00 24.26 136 LEU B O 1
ATOM 1932 N N . LYS B 1 115 ? -1.200 32.787 -7.992 1.00 21.95 137 LYS B N 1
ATOM 1933 C CA . LYS B 1 115 ? -0.812 34.143 -8.411 1.00 22.64 137 LYS B CA 1
ATOM 1934 C C . LYS B 1 115 ? -1.959 34.892 -9.091 1.00 29.79 137 LYS B C 1
ATOM 1935 O O . LYS B 1 115 ? -1.978 36.126 -9.066 1.00 31.88 137 LYS B O 1
ATOM 1941 N N . ALA B 1 116 ? -2.902 34.158 -9.728 1.00 26.36 138 ALA B N 1
ATOM 1942 C CA . ALA B 1 116 ? -4.012 34.777 -10.472 1.00 27.79 138 ALA B CA 1
ATOM 1943 C C . ALA B 1 116 ? -5.206 35.204 -9.616 1.00 32.03 138 ALA B C 1
ATOM 1944 O O . ALA B 1 116 ? -6.092 35.914 -10.119 1.00 32.51 138 ALA B O 1
ATOM 1946 N N . ILE B 1 117 ? -5.231 34.786 -8.327 1.00 26.63 139 ILE B N 1
ATOM 1947 C CA . ILE B 1 117 ? -6.310 35.132 -7.385 1.00 25.42 139 ILE B CA 1
ATOM 1948 C C . ILE B 1 117 ? -6.401 36.660 -7.267 1.00 31.13 139 ILE B C 1
ATOM 1949 O O . ILE B 1 117 ? -5.388 37.323 -7.041 1.00 30.35 139 ILE B O 1
ATOM 1954 N N . GLN B 1 118 ? -7.611 37.212 -7.440 1.00 29.89 140 GLN B N 1
ATOM 1955 C CA . GLN B 1 118 ? -7.824 38.657 -7.388 1.00 31.89 140 GLN B CA 1
ATOM 1956 C C . GLN B 1 118 ? -8.009 39.190 -5.964 1.00 36.07 140 GLN B C 1
ATOM 1957 O O . GLN B 1 118 ? -8.508 38.476 -5.096 1.00 31.15 140 GLN B O 1
ATOM 1963 N N . ASP B 1 119 ? -7.642 40.464 -5.730 1.00 36.79 141 ASP B N 1
ATOM 1964 C CA . ASP B 1 119 ? -7.776 41.067 -4.399 1.00 38.37 141 ASP B CA 1
ATOM 1965 C C . ASP B 1 119 ? -9.237 41.083 -3.941 1.00 41.28 141 ASP B C 1
ATOM 1966 O O . ASP B 1 119 ? -10.138 41.263 -4.767 1.00 40.13 141 ASP B O 1
ATOM 1971 N N . GLY B 1 120 ? -9.451 40.777 -2.664 1.00 36.90 142 GLY B N 1
ATOM 1972 C CA . GLY B 1 120 ? -10.783 40.693 -2.077 1.00 35.78 142 GLY B CA 1
ATOM 1973 C C . GLY B 1 120 ? -11.394 39.300 -2.107 1.00 37.37 142 GLY B C 1
ATOM 1974 O O . GLY B 1 120 ? -12.418 39.068 -1.459 1.00 37.31 142 GLY B O 1
ATOM 1975 N N . THR B 1 121 ? -10.789 38.352 -2.861 1.00 31.22 143 THR B N 1
ATOM 1976 C CA . THR B 1 121 ? -11.301 36.986 -2.974 1.00 29.01 143 THR B CA 1
ATOM 1977 C C . THR B 1 121 ? -11.131 36.194 -1.673 1.00 29.75 143 THR B C 1
ATOM 1978 O O . THR B 1 121 ? -10.049 36.196 -1.090 1.00 28.63 143 THR B O 1
ATOM 1982 N N . ILE B 1 122 ? -12.196 35.467 -1.277 1.00 25.92 144 ILE B N 1
ATOM 1983 C CA . ILE B 1 122 ? -12.229 34.534 -0.145 1.00 24.02 144 ILE B CA 1
ATOM 1984 C C . ILE B 1 122 ? -11.596 33.246 -0.686 1.00 24.94 144 ILE B C 1
ATOM 1985 O O . ILE B 1 122 ? -12.038 32.737 -1.721 1.00 23.64 144 ILE B O 1
ATOM 1990 N N . VAL B 1 123 ? -10.595 32.708 0.019 1.00 21.34 145 VAL B N 1
ATOM 1991 C CA . VAL B 1 123 ? -9.901 31.495 -0.427 1.00 19.36 145 VAL B CA 1
ATOM 1992 C C . VAL B 1 123 ? -10.100 30.387 0.619 1.00 24.97 145 VAL B C 1
ATOM 1993 O O . VAL B 1 123 ? -9.549 30.477 1.718 1.00 24.75 145 VAL B O 1
ATOM 1997 N N . LEU B 1 124 ? -10.871 29.348 0.266 1.00 20.56 146 LEU B N 1
ATOM 1998 C CA . LEU B 1 124 ? -11.102 28.198 1.159 1.00 18.65 146 LEU B CA 1
ATOM 1999 C C . LEU B 1 124 ? -10.295 27.006 0.657 1.00 20.87 146 LEU B C 1
ATOM 2000 O O . LEU B 1 124 ? -10.402 26.659 -0.517 1.00 19.52 146 LEU B O 1
ATOM 2005 N N . MET B 1 125 ? -9.483 26.373 1.534 1.00 15.98 147 MET B N 1
ATOM 2006 C CA . MET B 1 125 ? -8.647 25.239 1.109 1.00 14.20 147 MET B CA 1
ATOM 2007 C C . MET B 1 125 ? -8.756 24.103 2.095 1.00 16.23 147 MET B C 1
ATOM 2008 O O . MET B 1 125 ? -8.732 24.337 3.295 1.00 16.77 147 MET B O 1
ATOM 2013 N N . GLY B 1 126 ? -8.736 22.884 1.579 1.00 14.60 148 GLY B N 1
ATOM 2014 C CA . GLY B 1 126 ? -8.770 21.681 2.392 1.00 14.78 148 GLY B CA 1
ATOM 2015 C C . GLY B 1 126 ? -7.946 20.584 1.763 1.00 17.05 148 GLY B C 1
ATOM 2016 O O . GLY B 1 126 ? -7.930 20.447 0.533 1.00 16.98 148 GLY B O 1
ATOM 2017 N N . THR B 1 127 ? -7.285 19.770 2.584 1.00 13.75 149 THR B N 1
ATOM 2018 C CA . THR B 1 127 ? -6.487 18.653 2.064 1.00 11.95 149 THR B CA 1
ATOM 2019 C C . THR B 1 127 ? -7.341 17.396 1.838 1.00 16.50 149 THR B C 1
ATOM 2020 O O . THR B 1 127 ? -8.377 17.189 2.495 1.00 15.50 149 THR B O 1
ATOM 2024 N N . TYR B 1 128 ? -6.859 16.538 0.933 1.00 13.37 150 TYR B N 1
ATOM 2025 C CA . TYR B 1 128 ? -7.397 15.218 0.706 1.00 12.99 150 TYR B CA 1
ATOM 2026 C C . TYR B 1 128 ? -6.191 14.315 0.465 1.00 14.93 150 TYR B C 1
ATOM 2027 O O . TYR B 1 128 ? -5.474 14.483 -0.532 1.00 14.70 150 TYR B O 1
ATOM 2036 N N . ASP B 1 129 ? -5.952 13.393 1.415 1.00 12.04 151 ASP B N 1
ATOM 2037 C CA . ASP B 1 129 ? -4.942 12.334 1.381 1.00 12.06 151 ASP B CA 1
ATOM 2038 C C . ASP B 1 129 ? -3.544 12.919 1.646 1.00 16.43 151 ASP B C 1
ATOM 2039 O O . ASP B 1 129 ? -3.048 12.753 2.754 1.00 15.92 151 ASP B O 1
ATOM 2044 N N . ASP B 1 130 ? -2.943 13.631 0.689 1.00 12.55 152 ASP B N 1
ATOM 2045 C CA . ASP B 1 130 ? -1.680 14.333 0.959 1.00 13.93 152 ASP B CA 1
ATOM 2046 C C . ASP B 1 130 ? -1.719 15.698 0.278 1.00 18.11 152 ASP B C 1
ATOM 2047 O O . ASP B 1 130 ? -2.031 15.776 -0.898 1.00 17.63 152 ASP B O 1
ATOM 2052 N N . GLY B 1 131 ? -1.450 16.754 1.023 1.00 15.09 153 GLY B N 1
ATOM 2053 C CA . GLY B 1 131 ? -1.413 18.080 0.415 1.00 15.28 153 GLY B CA 1
ATOM 2054 C C . GLY B 1 131 ? -0.039 18.723 0.441 1.00 17.47 153 GLY B C 1
ATOM 2055 O O . GLY B 1 131 ? 0.078 19.884 0.073 1.00 17.21 153 GLY B O 1
ATOM 2056 N N . ALA B 1 132 ? 1.024 17.977 0.811 1.00 14.00 154 ALA B N 1
ATOM 2057 C CA . ALA B 1 132 ? 2.333 18.602 1.060 1.00 15.54 154 ALA B CA 1
ATOM 2058 C C . ALA B 1 132 ? 3.554 18.187 0.216 1.00 17.14 154 ALA B C 1
ATOM 2059 O O . ALA B 1 132 ? 4.459 19.001 0.053 1.00 17.21 154 ALA B O 1
ATOM 2061 N N . THR B 1 133 ? 3.650 16.956 -0.235 1.00 15.37 155 THR B N 1
ATOM 2062 C CA . THR B 1 133 ? 4.885 16.437 -0.828 1.00 15.05 155 THR B CA 1
ATOM 2063 C C . THR B 1 133 ? 5.471 17.286 -1.972 1.00 17.56 155 THR B C 1
ATOM 2064 O O . THR B 1 133 ? 6.692 17.514 -1.968 1.00 15.24 155 THR B O 1
ATOM 2068 N N . LYS B 1 134 ? 4.625 17.774 -2.899 1.00 14.35 156 LYS B N 1
ATOM 2069 C CA . LYS B 1 134 ? 5.096 18.572 -4.039 1.00 14.41 156 LYS B CA 1
ATOM 2070 C C . LYS B 1 134 ? 5.078 20.074 -3.791 1.00 19.69 156 LYS B C 1
ATOM 2071 O O . LYS B 1 134 ? 5.460 20.840 -4.678 1.00 19.22 156 LYS B O 1
ATOM 2077 N N . LEU B 1 135 ? 4.705 20.519 -2.582 1.00 17.71 157 LEU B N 1
ATOM 2078 C CA . LEU B 1 135 ? 4.764 21.948 -2.285 1.00 18.32 157 LEU B CA 1
ATOM 2079 C C . LEU B 1 135 ? 6.225 22.402 -2.331 1.00 23.46 157 LEU B C 1
ATOM 2080 O O . LEU B 1 135 ? 7.131 21.623 -2.038 1.00 24.75 157 LEU B O 1
ATOM 2085 N N . ASN B 1 136 ? 6.451 23.646 -2.720 1.00 18.45 158 ASN B N 1
ATOM 2086 C CA . ASN B 1 136 ? 7.798 24.195 -2.696 1.00 18.06 158 ASN B CA 1
ATOM 2087 C C . ASN B 1 136 ? 7.729 25.495 -1.906 1.00 22.48 158 ASN B C 1
ATOM 2088 O O . ASN B 1 136 ? 6.635 25.867 -1.472 1.00 21.06 158 ASN B O 1
ATOM 2093 N N . ASP B 1 137 ? 8.874 26.160 -1.654 1.00 20.81 159 ASP B N 1
ATOM 2094 C CA . ASP B 1 137 ? 8.864 27.380 -0.853 1.00 22.57 159 ASP B CA 1
ATOM 2095 C C . ASP B 1 137 ? 7.969 28.462 -1.447 1.00 24.95 159 ASP B C 1
ATOM 2096 O O . ASP B 1 137 ? 7.274 29.144 -0.688 1.00 22.50 159 ASP B O 1
ATOM 2101 N N . GLU B 1 138 ? 7.942 28.580 -2.796 1.00 21.30 160 GLU B N 1
ATOM 2102 C CA . GLU B 1 138 ? 7.123 29.605 -3.449 1.00 21.63 160 GLU B CA 1
ATOM 2103 C C . GLU B 1 138 ? 5.629 29.396 -3.190 1.00 23.44 160 GLU B C 1
ATOM 2104 O O . GLU B 1 138 ? 4.929 30.350 -2.828 1.00 22.20 160 GLU B O 1
ATOM 2110 N N . ALA B 1 139 ? 5.152 28.129 -3.340 1.00 19.06 161 ALA B N 1
ATOM 2111 C CA . ALA B 1 139 ? 3.745 27.789 -3.103 1.00 18.78 161 ALA B CA 1
ATOM 2112 C C . ALA B 1 139 ? 3.386 28.064 -1.646 1.00 20.80 161 ALA B C 1
ATOM 2113 O O . ALA B 1 139 ? 2.368 28.695 -1.387 1.00 19.88 161 ALA B O 1
ATOM 2115 N N . ARG B 1 140 ? 4.260 27.666 -0.707 1.00 18.56 162 ARG B N 1
ATOM 2116 C CA . ARG B 1 140 ? 4.003 27.878 0.730 1.00 18.19 162 ARG B CA 1
ATOM 2117 C C . ARG B 1 140 ? 3.935 29.380 1.069 1.00 23.07 162 ARG B C 1
ATOM 2118 O O . ARG B 1 140 ? 3.071 29.799 1.848 1.00 23.08 162 ARG B O 1
ATOM 2126 N N . ARG B 1 141 ? 4.820 30.193 0.454 1.00 19.54 163 ARG B N 1
ATOM 2127 C CA . ARG B 1 141 ? 4.855 31.641 0.674 1.00 20.81 163 ARG B CA 1
ATOM 2128 C C . ARG B 1 141 ? 3.567 32.292 0.184 1.00 23.03 163 ARG B C 1
ATOM 2129 O O . ARG B 1 141 ? 3.017 33.141 0.869 1.00 22.71 163 ARG B O 1
ATOM 2137 N N . LEU B 1 142 ? 3.082 31.887 -1.009 1.00 20.64 164 LEU B N 1
ATOM 2138 C CA . LEU B 1 142 ? 1.875 32.484 -1.608 1.00 20.56 164 LEU B CA 1
ATOM 2139 C C . LEU B 1 142 ? 0.654 32.180 -0.740 1.00 23.70 164 LEU B C 1
ATOM 2140 O O . LEU B 1 142 ? -0.210 33.035 -0.573 1.00 23.98 164 LEU B O 1
ATOM 2145 N N . ILE B 1 143 ? 0.603 30.970 -0.157 1.00 19.48 165 ILE B N 1
ATOM 2146 C CA . ILE B 1 143 ? -0.492 30.591 0.736 1.00 18.57 165 ILE B CA 1
ATOM 2147 C C . ILE B 1 143 ? -0.334 31.315 2.090 1.00 22.11 165 ILE B C 1
ATOM 2148 O O . ILE B 1 143 ? -1.333 31.774 2.648 1.00 21.39 165 ILE B O 1
ATOM 2153 N N . ALA B 1 144 ? 0.917 31.464 2.592 1.00 20.71 166 ALA B N 1
ATOM 2154 C CA . ALA B 1 144 ? 1.148 32.228 3.833 1.00 21.54 166 ALA B CA 1
ATOM 2155 C C . ALA B 1 144 ? 0.662 33.670 3.644 1.00 26.95 166 ALA B C 1
ATOM 2156 O O . ALA B 1 144 ? 0.059 34.229 4.558 1.00 28.01 166 ALA B O 1
ATOM 2158 N N . ASP B 1 145 ? 0.851 34.247 2.424 1.00 24.57 167 ASP B N 1
ATOM 2159 C CA . ASP B 1 145 ? 0.387 35.599 2.066 1.00 24.88 167 ASP B CA 1
ATOM 2160 C C . ASP B 1 145 ? -1.140 35.725 2.091 1.00 27.60 167 ASP B C 1
ATOM 2161 O O . ASP B 1 145 ? -1.643 36.841 2.246 1.00 27.18 167 ASP B O 1
ATOM 2166 N N . LEU B 1 146 ? -1.875 34.599 1.993 1.00 23.61 168 LEU B N 1
ATOM 2167 C CA . LEU B 1 146 ? -3.347 34.596 2.079 1.00 23.66 168 LEU B CA 1
ATOM 2168 C C . LEU B 1 146 ? -3.831 34.522 3.536 1.00 27.92 168 LEU B C 1
ATOM 2169 O O . LEU B 1 146 ? -5.035 34.531 3.788 1.00 27.49 168 LEU B O 1
ATOM 2174 N N . GLY B 1 147 ? -2.891 34.450 4.471 1.00 25.43 169 GLY B N 1
ATOM 2175 C CA . GLY B 1 147 ? -3.171 34.435 5.900 1.00 25.09 169 GLY B CA 1
ATOM 2176 C C . GLY B 1 147 ? -2.897 33.126 6.625 1.00 26.15 169 GLY B C 1
ATOM 2177 O O . GLY B 1 147 ? -3.197 33.028 7.820 1.00 24.46 169 GLY B O 1
ATOM 2178 N N . SER B 1 148 ? -2.309 32.115 5.939 1.00 21.95 170 SER B N 1
ATOM 2179 C CA . SER B 1 148 ? -2.048 30.810 6.582 1.00 19.58 170 SER B CA 1
ATOM 2180 C C . SER B 1 148 ? -0.768 30.798 7.409 1.00 27.23 170 SER B C 1
ATOM 2181 O O . SER B 1 148 ? 0.285 31.241 6.934 1.00 27.32 170 SER B O 1
ATOM 2184 N N . THR B 1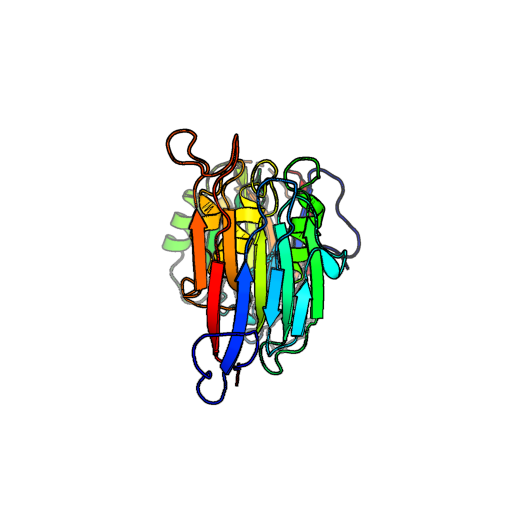 149 ? -0.843 30.210 8.618 1.00 25.54 171 THR B N 1
ATOM 2185 C CA . THR B 1 149 ? 0.351 30.014 9.444 1.00 26.33 171 THR B CA 1
ATOM 2186 C C . THR B 1 149 ? 0.812 28.554 9.341 1.00 29.62 171 THR B C 1
ATOM 2187 O O . THR B 1 149 ? 2.009 28.291 9.446 1.00 33.21 171 THR B O 1
ATOM 2191 N N . SER B 1 150 ? -0.126 27.609 9.160 1.00 23.47 172 SER B N 1
ATOM 2192 C CA . SER B 1 150 ? 0.188 26.167 9.113 1.00 23.21 172 SER B CA 1
ATOM 2193 C C . SER B 1 150 ? 0.861 25.707 7.831 1.00 22.79 172 SER B C 1
ATOM 2194 O O . SER B 1 150 ? 1.528 24.677 7.839 1.00 23.46 172 SER B O 1
ATOM 2197 N N . ILE B 1 151 ? 0.633 26.408 6.721 1.00 19.48 173 ILE B N 1
ATOM 2198 C CA . ILE B 1 151 ? 1.164 25.951 5.431 1.00 18.37 173 ILE B CA 1
ATOM 2199 C C . ILE B 1 151 ? 2.688 25.840 5.402 1.00 21.12 173 ILE B C 1
ATOM 2200 O O . ILE B 1 151 ? 3.183 24.976 4.697 1.00 20.33 173 ILE B O 1
ATOM 2205 N N . THR B 1 152 ? 3.431 26.724 6.110 1.00 20.06 174 THR B N 1
ATOM 2206 C CA . THR B 1 152 ? 4.900 26.660 6.049 1.00 21.91 174 THR B CA 1
ATOM 2207 C C . THR B 1 152 ? 5.458 25.290 6.518 1.00 24.18 174 THR B C 1
ATOM 2208 O O . THR B 1 152 ? 6.387 24.773 5.878 1.00 24.82 174 THR B O 1
ATOM 2212 N N . ASN B 1 153 ? 4.838 24.677 7.543 1.00 19.40 175 ASN B N 1
ATOM 2213 C CA . ASN B 1 153 ? 5.298 23.386 8.082 1.00 19.47 175 ASN B CA 1
ATOM 2214 C C . ASN B 1 153 ? 4.423 22.187 7.689 1.00 22.97 175 ASN B C 1
ATOM 2215 O O . ASN B 1 153 ? 4.631 21.094 8.220 1.00 22.23 175 ASN B O 1
ATOM 2220 N N . LEU B 1 154 ? 3.457 22.385 6.777 1.00 18.07 176 LEU B N 1
ATOM 2221 C CA . LEU B 1 154 ? 2.586 21.277 6.372 1.00 16.28 176 LEU B CA 1
ATOM 2222 C C . LEU B 1 154 ? 3.416 20.123 5.799 1.00 18.60 176 LEU B C 1
ATOM 2223 O O . LEU B 1 154 ? 4.306 20.337 4.966 1.00 17.75 176 LEU B O 1
ATOM 2228 N N . GLY B 1 155 ? 3.175 18.926 6.327 1.00 15.21 177 GLY B N 1
ATOM 2229 C CA . GLY B 1 155 ? 3.923 17.733 5.920 1.00 14.89 177 GLY B CA 1
ATOM 2230 C C . GLY B 1 155 ? 3.049 16.605 5.415 1.00 17.13 177 GLY B C 1
ATOM 2231 O O . GLY B 1 155 ? 1.818 16.709 5.405 1.00 14.95 177 GLY B O 1
ATOM 2232 N N . PHE B 1 156 ? 3.713 15.530 4.988 1.00 13.86 178 PHE B N 1
ATOM 2233 C CA . PHE B 1 156 ? 3.100 14.344 4.383 1.00 13.08 178 PHE B CA 1
ATOM 2234 C C . PHE B 1 156 ? 1.863 13.841 5.140 1.00 14.42 178 PHE B C 1
ATOM 2235 O O . PHE B 1 156 ? 1.959 13.463 6.309 1.00 13.17 178 PHE B O 1
ATOM 2243 N N . ARG B 1 157 ? 0.702 13.877 4.467 1.00 11.66 179 ARG B N 1
ATOM 2244 C CA . ARG B 1 157 ? -0.602 13.375 4.958 1.00 11.56 179 ARG B CA 1
ATOM 2245 C C . ARG B 1 157 ? -1.196 14.128 6.151 1.00 15.19 179 ARG B C 1
ATOM 2246 O O . ARG B 1 157 ? -2.207 13.682 6.690 1.00 14.54 179 ARG B O 1
ATOM 2254 N N . ASP B 1 158 ? -0.644 15.292 6.517 1.00 12.09 180 ASP B N 1
ATOM 2255 C CA . ASP B 1 158 ? -1.282 16.131 7.534 1.00 11.68 180 ASP B CA 1
ATOM 2256 C C . ASP B 1 158 ? -2.626 16.599 6.947 1.00 15.26 180 ASP B C 1
ATOM 2257 O O . ASP B 1 158 ? -2.728 16.850 5.735 1.00 15.06 180 ASP B O 1
ATOM 2262 N N . ASN B 1 159 ? -3.650 16.671 7.782 1.00 11.44 181 ASN B N 1
ATOM 2263 C CA . ASN B 1 159 ? -4.947 17.215 7.374 1.00 11.36 181 ASN B CA 1
ATOM 2264 C C . ASN B 1 159 ? -4.974 18.698 7.732 1.00 14.31 181 ASN B C 1
ATOM 2265 O O . ASN B 1 159 ? -4.488 19.114 8.796 1.00 12.90 181 ASN B O 1
ATOM 2270 N N . TRP B 1 160 ? -5.535 19.506 6.839 1.00 12.94 182 TRP B N 1
ATOM 2271 C CA . TRP B 1 160 ? -5.542 20.952 7.006 1.00 14.44 182 TRP B CA 1
ATOM 2272 C C . TRP B 1 160 ? -6.749 21.584 6.318 1.00 16.44 182 TRP B C 1
ATOM 2273 O O . TRP B 1 160 ? -7.144 21.170 5.227 1.00 14.84 182 TRP B O 1
ATOM 2284 N N . VAL B 1 161 ? -7.362 22.541 7.006 1.00 13.82 183 VAL B N 1
ATOM 2285 C CA . VAL B 1 161 ? -8.468 23.373 6.494 1.00 13.03 183 VAL B CA 1
ATOM 2286 C C . VAL B 1 161 ? -8.111 24.818 6.779 1.00 16.37 183 VAL B C 1
ATOM 2287 O O . VAL B 1 161 ? -7.576 25.144 7.844 1.00 15.36 183 VAL B O 1
ATOM 2291 N N . PHE B 1 162 ? -8.439 25.701 5.835 1.00 14.09 184 PHE B N 1
ATOM 2292 C CA . PHE B 1 162 ? -8.058 27.093 5.904 1.00 14.87 184 PHE B CA 1
ATOM 2293 C C . PHE B 1 162 ? -9.027 27.966 5.158 1.00 19.62 184 PHE B C 1
ATOM 2294 O O . PHE B 1 162 ? -9.478 27.618 4.063 1.00 19.57 184 PHE B O 1
ATOM 2302 N N . CYS B 1 163 ? -9.292 29.139 5.714 1.00 19.00 185 CYS B N 1
ATOM 2303 C CA . CYS B 1 163 ? -10.112 30.133 5.049 1.00 20.85 185 CYS B CA 1
ATOM 2304 C C . CYS B 1 163 ? -9.399 31.465 5.180 1.00 23.91 185 CYS B C 1
ATOM 2305 O O . CYS B 1 163 ? -9.364 32.045 6.264 1.00 23.89 185 CYS B O 1
ATOM 2308 N N . GLY B 1 164 ? -8.784 31.902 4.090 1.00 20.71 186 GLY B N 1
ATOM 2309 C CA . GLY B 1 164 ? -8.063 33.164 4.022 1.00 22.00 186 GLY B CA 1
ATOM 2310 C C . GLY B 1 164 ? -8.590 34.112 2.965 1.00 25.90 186 GLY B C 1
ATOM 2311 O O . GLY B 1 164 ? -9.728 33.987 2.500 1.00 24.32 186 GLY B O 1
ATOM 2312 N N . GLY B 1 165 ? -7.754 35.059 2.576 1.00 24.49 187 GLY B N 1
ATOM 2313 C CA . GLY B 1 165 ? -8.163 36.047 1.598 1.00 26.06 187 GLY B CA 1
ATOM 2314 C C . GLY B 1 165 ? -7.004 36.740 0.945 1.00 30.29 187 GLY B C 1
ATOM 2315 O O . GLY B 1 165 ? -5.960 36.928 1.569 1.00 30.19 187 GLY B O 1
ATOM 2316 N N . LYS B 1 166 ? -7.193 37.117 -0.315 1.00 29.64 188 LYS B N 1
ATOM 2317 C CA . LYS B 1 166 ? -6.191 37.874 -1.056 1.00 30.83 188 LYS B CA 1
ATOM 2318 C C . LYS B 1 166 ? -6.333 39.327 -0.611 1.00 35.97 188 LYS B C 1
ATOM 2319 O O . LYS B 1 166 ? -7.385 39.942 -0.803 1.00 32.91 188 LYS B O 1
ATOM 2325 N N . GLY B 1 167 ? -5.280 39.828 0.027 1.00 35.89 189 GLY B N 1
ATOM 2326 C CA . GLY B 1 167 ? -5.208 41.186 0.539 1.00 55.13 189 GLY B CA 1
ATOM 2327 C C . GLY B 1 167 ? -5.354 41.250 2.041 1.00 88.99 189 GLY B C 1
ATOM 2328 O O . GLY B 1 167 ? -5.252 42.330 2.617 1.00 53.87 189 GLY B O 1
ATOM 2329 N N . LYS B 1 171 ? -2.788 37.515 9.877 1.00 36.69 193 LYS B N 1
ATOM 2330 C CA . LYS B 1 171 ? -2.945 36.053 9.918 1.00 36.26 193 LYS B CA 1
ATOM 2331 C C . LYS B 1 171 ? -4.430 35.725 10.039 1.00 37.21 193 LYS B C 1
ATOM 2332 O O . LYS B 1 171 ? -5.137 36.413 10.779 1.00 36.29 193 LYS B O 1
ATOM 2338 N N . SER B 1 172 ? -4.917 34.698 9.314 1.00 31.27 194 SER B N 1
ATOM 2339 C CA . SER B 1 172 ? -6.339 34.327 9.379 1.00 30.43 194 SER B CA 1
ATOM 2340 C C . SER B 1 172 ? -6.785 33.715 10.724 1.00 32.18 194 SER B C 1
ATOM 2341 O O . SER B 1 172 ? -6.119 32.805 11.230 1.00 30.52 194 SER B O 1
ATOM 2344 N N . 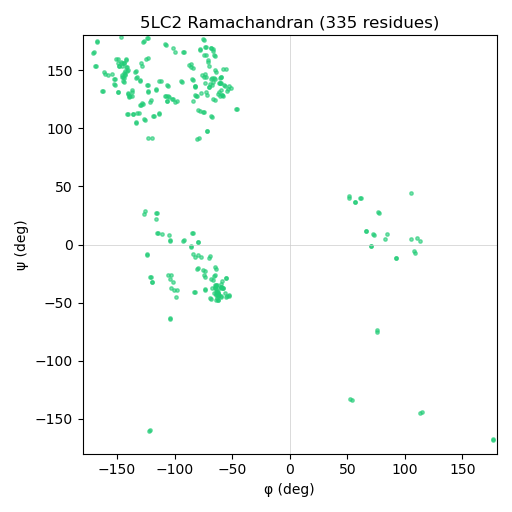PRO B 1 173 ? -7.973 34.096 11.253 1.00 29.13 195 PRO B N 1
ATOM 2345 C CA . PRO B 1 173 ? -8.475 33.421 12.461 1.00 28.60 195 PRO B CA 1
ATOM 2346 C C . PRO B 1 173 ? -9.125 32.058 12.127 1.00 30.73 195 PRO B C 1
ATOM 2347 O O . PRO B 1 173 ? -9.651 31.391 13.021 1.00 31.38 195 PRO B O 1
ATOM 2351 N N . PHE B 1 174 ? -9.118 31.645 10.831 1.00 24.05 196 PHE B N 1
ATOM 2352 C CA . PHE B 1 174 ? -9.749 30.388 10.406 1.00 21.18 196 PHE B CA 1
ATOM 2353 C C . PHE B 1 174 ? -8.753 29.421 9.781 1.00 21.96 196 PHE B C 1
ATOM 2354 O O . PHE B 1 174 ? -8.494 29.434 8.567 1.00 19.66 196 PHE B O 1
ATOM 2362 N N . GLU B 1 175 ? -8.204 28.567 10.629 1.00 16.75 197 GLU B N 1
ATOM 2363 C CA . GLU B 1 175 ? -7.226 27.583 10.166 1.00 16.25 197 GLU B CA 1
ATOM 2364 C C . GLU B 1 175 ? -7.083 26.503 11.223 1.00 20.50 197 GLU B C 1
ATOM 2365 O O . GLU B 1 175 ? -6.929 26.825 12.401 1.00 20.82 197 GLU B O 1
ATOM 2371 N N . GLN B 1 176 ? -7.138 25.237 10.804 1.00 15.86 198 GLN B N 1
ATOM 2372 C CA . GLN B 1 176 ? -6.998 24.103 11.718 1.00 14.72 198 GLN B CA 1
ATOM 2373 C C . GLN B 1 176 ? -6.226 23.011 11.015 1.00 17.90 198 GLN B C 1
ATOM 2374 O O . GLN B 1 176 ? -6.335 22.858 9.790 1.00 18.45 198 GLN B O 1
ATOM 2380 N N . HIS B 1 177 ? -5.416 22.268 11.770 1.00 15.63 199 HIS B N 1
ATOM 2381 C CA . HIS B 1 177 ? -4.675 21.146 11.179 1.00 14.91 199 HIS B CA 1
ATOM 2382 C C . HIS B 1 177 ? -4.526 20.006 12.165 1.00 17.58 199 HIS B C 1
ATOM 2383 O O . HIS B 1 177 ? -4.593 20.218 13.382 1.00 16.76 199 HIS B O 1
ATOM 2390 N N . ILE B 1 178 ? -4.335 18.793 11.635 1.00 14.52 200 ILE B N 1
ATOM 2391 C CA . ILE B 1 178 ? -4.076 17.588 12.4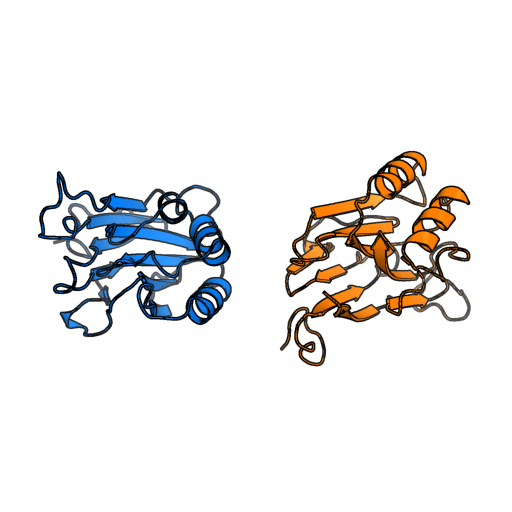23 1.00 13.24 200 ILE B CA 1
ATOM 2392 C C . ILE B 1 178 ? -2.877 16.928 1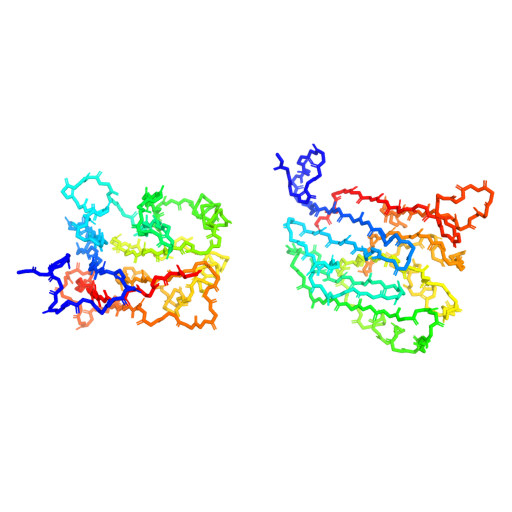1.782 1.00 17.16 200 ILE B C 1
ATOM 2393 O O . ILE B 1 178 ? -2.954 16.465 10.627 1.00 16.48 200 ILE B O 1
ATOM 2398 N N . LYS B 1 179 ? -1.752 16.901 12.512 1.00 14.96 201 LYS B N 1
ATOM 2399 C CA . LYS B 1 179 ? -0.524 16.302 11.986 1.00 15.72 201 LYS B CA 1
ATOM 2400 C C . LYS B 1 179 ? -0.664 14.786 11.835 1.00 18.39 201 LYS B C 1
ATOM 2401 O O . LYS B 1 179 ? -1.293 14.117 12.676 1.00 18.71 201 LYS B O 1
ATOM 2407 N N . ASN B 1 180 ? -0.065 14.247 10.765 1.00 13.31 202 ASN B N 1
ATOM 2408 C CA . ASN B 1 180 ? 0.084 12.814 10.548 1.00 13.17 202 ASN B CA 1
ATOM 2409 C C . ASN B 1 180 ? 1.067 12.290 11.634 1.00 16.83 202 ASN B C 1
ATOM 2410 O O . ASN B 1 180 ? 2.262 12.609 11.625 1.00 17.09 202 ASN B O 1
ATOM 2415 N N . ASN B 1 181 ? 0.544 11.527 12.587 1.00 14.06 203 ASN B N 1
ATOM 2416 C CA . ASN B 1 181 ? 1.379 10.982 13.673 1.00 13.89 203 ASN B CA 1
ATOM 2417 C C . ASN B 1 181 ? 0.980 9.526 13.873 1.00 16.50 203 ASN B C 1
ATOM 2418 O O . ASN B 1 181 ? -0.112 9.274 14.361 1.00 14.99 203 ASN B O 1
ATOM 2423 N N . LYS B 1 182 ? 1.872 8.567 13.542 1.00 17.27 204 LYS B N 1
ATOM 2424 C CA . LYS B 1 182 ? 1.555 7.147 13.679 1.00 18.21 204 LYS B CA 1
ATOM 2425 C C . LYS B 1 182 ? 1.115 6.739 15.100 1.00 22.76 204 LYS B C 1
ATOM 2426 O O . LYS B 1 182 ? 0.329 5.804 15.270 1.00 22.86 204 LYS B O 1
ATOM 2432 N N . ASP B 1 183 ? 1.595 7.457 16.121 1.00 17.46 205 ASP B N 1
ATOM 2433 C CA . ASP B 1 183 ? 1.257 7.147 17.514 1.00 17.45 205 ASP B CA 1
ATOM 2434 C C . ASP B 1 183 ? -0.148 7.535 17.901 1.00 22.34 205 ASP B C 1
ATOM 2435 O O . ASP B 1 183 ? -0.682 6.968 18.870 1.00 25.05 205 ASP B O 1
ATOM 2440 N N . THR B 1 184 ? -0.759 8.494 17.180 1.00 17.50 206 THR B N 1
ATOM 2441 C CA . THR B 1 184 ? -2.111 8.970 17.505 1.00 16.26 206 THR B CA 1
ATOM 2442 C C . THR B 1 184 ? -3.132 8.876 16.352 1.00 18.96 206 THR B C 1
ATOM 2443 O O . THR B 1 184 ? -4.318 9.124 16.589 1.00 19.58 206 THR B O 1
ATOM 2447 N N . ASN B 1 185 ? -2.702 8.536 15.117 1.00 12.95 207 ASN B N 1
ATOM 2448 C CA . ASN B 1 185 ? -3.599 8.562 13.966 1.00 11.85 207 ASN B CA 1
ATOM 2449 C C . ASN B 1 185 ? -4.826 7.709 14.128 1.00 16.91 207 ASN B C 1
ATOM 2450 O O . ASN B 1 185 ? -4.727 6.563 14.554 1.00 14.59 207 ASN B O 1
ATOM 2455 N N . LYS B 1 186 ? -5.964 8.248 13.717 1.00 11.38 208 LYS B N 1
ATOM 2456 C CA . LYS B 1 186 ? -7.226 7.495 13.766 1.00 11.68 208 LYS B CA 1
ATOM 2457 C C . LYS B 1 186 ? -7.188 6.352 12.733 1.00 16.29 208 LYS B C 1
ATOM 2458 O O . LYS B 1 186 ? -7.563 5.212 13.039 1.00 16.14 208 LYS B O 1
ATOM 2464 N N . TYR B 1 187 ? -6.739 6.670 11.501 1.00 12.97 209 TYR B N 1
ATOM 2465 C CA . TYR B 1 187 ? -6.674 5.709 10.414 1.00 12.63 209 TYR B CA 1
ATOM 2466 C C . TYR B 1 187 ? -5.333 5.029 10.343 1.00 16.97 209 TYR B C 1
ATOM 2467 O O . TYR B 1 187 ? -4.380 5.480 10.976 1.00 16.18 209 TYR B O 1
ATOM 2476 N N . GLU B 1 188 ? -5.254 3.935 9.585 1.00 15.82 210 GLU B N 1
ATOM 2477 C CA . GLU B 1 188 ? -3.970 3.240 9.407 1.00 17.09 210 GLU B CA 1
ATOM 2478 C C . GLU B 1 188 ? -3.173 4.013 8.338 1.00 20.24 210 GLU B C 1
ATOM 2479 O O . GLU B 1 188 ? -3.358 3.792 7.146 1.00 20.81 210 GLU B O 1
ATOM 2485 N N . GLY B 1 189 ? -2.370 4.964 8.779 1.00 16.02 211 GLY B N 1
ATOM 2486 C CA . GLY B 1 189 ? -1.550 5.751 7.855 1.00 14.87 211 GLY B CA 1
ATOM 2487 C C . GLY B 1 189 ? -1.960 7.194 7.660 1.00 15.50 211 GLY B C 1
ATOM 2488 O O . GLY B 1 189 ? -1.279 7.920 6.952 1.00 14.06 211 GLY B O 1
ATOM 2489 N N . TRP B 1 190 ? -3.103 7.599 8.219 1.00 12.59 212 TRP B N 1
ATOM 2490 C CA . TRP B 1 190 ? -3.584 8.966 8.084 1.00 12.45 212 TRP B CA 1
ATOM 2491 C C . TRP B 1 190 ? -4.222 9.450 9.381 1.00 13.80 212 TRP B C 1
ATOM 2492 O O . TRP B 1 190 ? -4.840 8.646 10.095 1.00 12.36 212 TRP B O 1
ATOM 2503 N N . PRO B 1 191 ? -4.197 10.775 9.611 1.00 11.63 213 PRO B N 1
ATOM 2504 C CA . PRO B 1 191 ? -4.897 11.346 10.775 1.00 11.67 213 PRO B CA 1
ATOM 2505 C C . PRO B 1 191 ? -6.408 11.456 10.534 1.00 14.40 213 PRO B C 1
ATOM 2506 O O . PRO B 1 191 ? -6.895 11.347 9.407 1.00 13.86 213 PRO B O 1
ATOM 2510 N N . GLU B 1 192 ? -7.152 11.714 11.614 1.00 13.00 214 GLU B N 1
ATOM 2511 C CA . GLU B 1 192 ? -8.582 11.931 11.514 1.00 13.51 214 GLU B CA 1
ATOM 2512 C C . GLU B 1 192 ? -8.888 13.216 10.704 1.00 15.46 214 GLU B C 1
ATOM 2513 O O . GLU B 1 192 ? -8.030 14.094 10.548 1.00 14.78 214 GLU B O 1
ATOM 2519 N N . VAL B 1 193 ? -10.130 13.317 10.233 1.00 12.60 215 VAL B N 1
ATOM 2520 C CA . VAL B 1 193 ? -10.636 14.488 9.508 1.00 12.61 215 VAL B CA 1
ATOM 2521 C C . VAL B 1 193 ? -10.543 15.696 10.441 1.00 16.93 215 VAL B C 1
ATOM 2522 O O . VAL B 1 193 ? -10.850 15.595 11.632 1.00 16.28 215 VAL B O 1
ATOM 2526 N N . VAL B 1 194 ? -10.136 16.837 9.884 1.00 13.93 216 VAL B N 1
ATOM 2527 C CA . VAL B 1 194 ? -10.125 18.106 10.624 1.00 13.45 216 VAL B CA 1
ATOM 2528 C C . VAL B 1 194 ? -11.291 18.933 10.079 1.00 16.67 216 VAL B C 1
ATOM 2529 O O . VAL B 1 194 ? -11.500 18.952 8.872 1.00 15.48 216 VAL B O 1
ATOM 2533 N N . GLU B 1 195 ? -12.044 19.586 10.966 1.00 16.56 217 GLU B N 1
ATOM 2534 C CA . GLU B 1 195 ? -13.237 20.338 10.584 1.00 18.86 217 GLU B CA 1
ATOM 2535 C C . GLU B 1 195 ? -13.171 21.719 11.171 1.00 20.83 217 GLU B C 1
ATOM 2536 O O . GLU B 1 195 ? -12.568 21.912 12.233 1.00 19.95 217 GLU B O 1
ATOM 2542 N N . MET B 1 196 ? -13.876 22.648 10.554 1.00 16.15 218 MET B N 1
ATOM 2543 C CA . MET B 1 196 ? -13.916 24.034 11.033 1.00 16.49 218 MET B CA 1
ATOM 2544 C C . MET B 1 196 ? -15.179 24.706 10.500 1.00 19.20 218 MET B C 1
ATOM 2545 O O . MET B 1 196 ? -15.616 24.429 9.384 1.00 19.45 218 MET B O 1
ATOM 2550 N N . GLU B 1 197 ? -15.742 25.602 11.283 1.00 17.65 219 GLU B N 1
ATOM 2551 C CA . GLU B 1 197 ? -16.883 26.395 10.840 1.00 19.27 219 GLU B CA 1
ATOM 2552 C C . GLU B 1 197 ? -16.735 27.794 11.393 1.00 24.12 219 GLU B C 1
ATOM 2553 O O . GLU B 1 197 ? -16.005 27.998 12.360 1.00 23.86 219 GLU B O 1
ATOM 2559 N N . GLY B 1 198 ? -17.410 28.750 10.781 1.00 21.99 220 GLY B N 1
ATOM 2560 C CA . GLY B 1 198 ? -17.310 30.126 11.243 1.00 22.68 220 GLY B CA 1
ATOM 2561 C C . GLY B 1 198 ? -18.065 31.116 10.396 1.00 26.41 220 GLY B C 1
ATOM 2562 O O . GLY B 1 198 ? -18.852 30.738 9.523 1.00 22.78 220 GLY B O 1
ATOM 2563 N N . CYS B 1 199 ? -17.781 32.393 10.664 1.00 26.09 221 CYS B N 1
ATOM 2564 C CA . CYS B 1 199 ? -18.399 33.569 10.070 1.00 27.75 221 CYS B CA 1
ATOM 2565 C C . CYS B 1 199 ? -17.312 34.463 9.510 1.00 29.78 221 CYS B C 1
ATOM 2566 O O . CYS B 1 199 ? -16.573 35.084 10.276 1.00 29.18 221 CYS B O 1
ATOM 2569 N N . ILE B 1 200 ? -17.198 34.519 8.189 1.00 26.37 222 ILE B N 1
ATOM 2570 C CA . ILE B 1 200 ? -16.209 35.361 7.511 1.00 26.78 222 ILE B CA 1
ATOM 2571 C C . ILE B 1 200 ? -16.749 36.802 7.413 1.00 31.48 222 ILE B C 1
ATOM 2572 O O . ILE B 1 200 ? -17.840 36.980 6.869 1.00 29.74 222 ILE B O 1
ATOM 2577 N N . PRO B 1 201 ? -15.987 37.849 7.828 1.00 30.79 223 PRO B N 1
ATOM 2578 C CA . PRO B 1 201 ? -16.490 39.217 7.662 1.00 32.64 223 PRO B CA 1
ATOM 2579 C C . PRO B 1 201 ? -16.582 39.604 6.193 1.00 37.59 223 PRO B C 1
ATOM 2580 O O . PRO B 1 201 ? -15.699 39.258 5.397 1.00 37.16 223 PRO B O 1
ATOM 2584 N N . GLN B 1 202 ? -17.686 40.269 5.833 1.00 34.68 224 GLN B N 1
ATOM 2585 C CA . GLN B 1 202 ? -17.946 40.771 4.485 1.00 56.61 224 GLN B CA 1
ATOM 2586 C C . GLN B 1 202 ? -17.263 42.132 4.361 1.00 80.57 224 GLN B C 1
ATOM 2587 O O . GLN B 1 202 ? -16.326 42.281 3.583 1.00 49.39 224 GLN B O 1
#